Protein AF-V4XNS8-F1 (afdb_monomer_lite)

pLDDT: mean 79.86, std 19.95, range [27.19, 98.69]

Foldseek 3Di:
DDDDDDDDDDDDDDDACVNVVVVVLDPDDDDDDDDDDPPPPDDFDKDFDDPVVLVVLCQQQVAKEWEWAQALWFFADQQVLWDQDPNDTDNDLLSLLQVQLVVQVVQPDDVVDRRDGYAFEWEWTKMDGPSFLKIKIKIKTKTQWQQAQVDTDGMDIKIWIFIARNVVRFTAKIATAFPDPPQQAAMDGRADRNFHWYWYQFHSHGRIHTDRKPDRNAAACEDPPNIDHRGDSDPCVDPVVVVVRPQGPGNGLHNPDQAAGEQDDDPRHRPQVDPSNPSDDPSSGRDPLRYDHDPVCSVPDDPPRDRTDTAAMEDAPVCVVVVVDDDDPRYDHHYYHD

Radius of gyration: 23.06 Å; chains: 1; bounding box: 83×43×56 Å

Sequence (338 aa):
MTEESATEPEKSPAVGRRTLLGAVAGVGAASLAGCSAVEREADGGTTEMDDERVRELAVRFAPALYFDVHEPWFPTDPRPYATDRDGETVVDGFDAMNGYHERIEGTAGDPDQPPAPPNPTVFYHGVTYEESSLGVVQFWMYSAFDQFTANFHWHDWEVLHAFVDLETDEPQLYVASSHSRRVPNNEFLDPEPDIVPRVLPELGSHSSTLSVNDVADHFQRVSTDGLLADITNTAIEGIEDLTDVPLAYGLPRDEGARLPFVVPEFEGEPIYDHDRLPAVDQASLVDDALTIRSFAEVRSPPTDLPLRETGITFEHVDRVENGDGAAGDDTVAYDLVD

Structure (mmCIF, N/CA/C/O backbone):
data_AF-V4XNS8-F1
#
_entry.id   AF-V4XNS8-F1
#
loop_
_atom_site.group_PDB
_atom_site.id
_atom_site.type_symbol
_atom_site.label_atom_id
_atom_site.label_alt_id
_atom_site.label_comp_id
_atom_site.label_asym_id
_atom_site.label_entity_id
_atom_site.label_seq_id
_atom_site.pdbx_PDB_ins_code
_atom_site.Cartn_x
_atom_site.Cartn_y
_atom_site.Cartn_z
_atom_site.occupancy
_atom_site.B_iso_or_equiv
_atom_site.auth_seq_id
_atom_site.auth_comp_id
_atom_site.auth_asym_id
_atom_site.auth_atom_id
_atom_site.pdbx_PDB_model_num
ATOM 1 N N . MET A 1 1 ? -61.365 6.720 -27.549 1.00 40.38 1 MET A N 1
ATOM 2 C CA . MET A 1 1 ? -59.949 7.131 -27.586 1.00 40.38 1 MET A CA 1
ATOM 3 C C . MET A 1 1 ? -59.824 8.339 -26.686 1.00 40.38 1 MET A C 1
ATOM 5 O O . MET A 1 1 ? -60.179 9.429 -27.106 1.00 40.38 1 MET A O 1
ATOM 9 N N . THR A 1 2 ? -59.440 8.094 -25.441 1.00 31.98 2 THR A N 1
ATOM 10 C CA . THR A 1 2 ? -59.100 9.089 -24.419 1.00 31.98 2 THR A CA 1
ATOM 11 C C . THR A 1 2 ? -58.122 8.392 -23.482 1.00 31.98 2 THR A C 1
ATOM 13 O O . THR A 1 2 ? -58.383 7.259 -23.080 1.00 31.98 2 THR A O 1
ATOM 16 N N . GLU A 1 3 ? -56.984 9.043 -23.274 1.00 32.97 3 GLU A N 1
ATOM 17 C CA . GLU A 1 3 ? -55.785 8.585 -22.571 1.00 32.97 3 GLU A CA 1
ATOM 18 C C . GLU A 1 3 ? -56.040 8.268 -21.091 1.00 32.97 3 GLU A C 1
ATOM 20 O O . GLU A 1 3 ? -56.744 9.005 -20.401 1.00 32.97 3 GLU A O 1
ATOM 25 N N . GLU A 1 4 ? -55.433 7.182 -20.609 1.00 33.28 4 GLU A N 1
ATOM 26 C CA . GLU A 1 4 ? -55.315 6.849 -19.190 1.00 33.28 4 GLU A CA 1
ATOM 27 C C . GLU A 1 4 ? -53.869 7.143 -18.766 1.00 33.28 4 GLU A C 1
ATOM 29 O O . GLU A 1 4 ? -52.919 6.577 -19.306 1.00 33.28 4 GLU A O 1
ATOM 34 N N . SER A 1 5 ? -53.719 8.099 -17.851 1.00 32.75 5 SER A N 1
ATOM 35 C CA . SER A 1 5 ? -52.457 8.516 -17.240 1.00 32.75 5 SER A CA 1
ATOM 36 C C . SER A 1 5 ? -52.054 7.499 -16.174 1.00 32.75 5 SER A C 1
ATOM 38 O O . SER A 1 5 ? -52.704 7.425 -15.133 1.00 32.75 5 SER A O 1
ATOM 40 N N . ALA A 1 6 ? -50.976 6.752 -16.402 1.00 32.94 6 ALA A N 1
ATOM 41 C CA . ALA A 1 6 ? -50.352 5.925 -15.375 1.00 32.94 6 ALA A CA 1
ATOM 42 C C . ALA A 1 6 ? -49.345 6.766 -14.571 1.00 32.94 6 ALA A C 1
ATOM 44 O O . ALA A 1 6 ? -48.329 7.211 -15.096 1.00 32.94 6 ALA A O 1
ATOM 45 N N . THR A 1 7 ? -49.661 7.009 -13.302 1.00 34.47 7 THR A N 1
ATOM 46 C CA . THR A 1 7 ? -48.754 7.534 -12.270 1.00 34.47 7 THR A CA 1
ATOM 47 C C . THR A 1 7 ? -47.663 6.510 -11.945 1.00 34.47 7 THR A C 1
ATOM 49 O O . THR A 1 7 ? -47.981 5.381 -11.571 1.00 34.47 7 THR A O 1
ATOM 52 N N . GLU A 1 8 ? -46.394 6.906 -12.059 1.00 31.38 8 GLU A N 1
ATOM 53 C CA . GLU A 1 8 ? -45.242 6.161 -11.531 1.00 31.38 8 GLU A CA 1
ATOM 54 C C . GLU A 1 8 ? -45.255 6.149 -9.988 1.00 31.38 8 GLU A C 1
ATOM 56 O O . GLU A 1 8 ? -45.672 7.138 -9.378 1.00 31.38 8 GLU A O 1
ATOM 61 N N . PRO A 1 9 ? -44.806 5.065 -9.328 1.00 32.03 9 PRO A N 1
ATOM 62 C CA . PRO A 1 9 ? -44.658 5.043 -7.878 1.00 32.03 9 PRO A CA 1
ATOM 63 C C . PRO A 1 9 ? -43.406 5.823 -7.443 1.00 32.03 9 PRO A C 1
ATOM 65 O O . PRO A 1 9 ? -42.311 5.608 -7.964 1.00 32.03 9 PRO A O 1
ATOM 68 N N . GLU A 1 10 ? -43.564 6.709 -6.456 1.00 31.72 10 GLU A N 1
ATOM 69 C CA . GLU A 1 10 ? -42.461 7.393 -5.770 1.00 31.72 10 GLU A CA 1
ATOM 70 C C . GLU A 1 10 ? -41.489 6.370 -5.157 1.00 31.72 10 GLU A C 1
ATOM 72 O O . GLU A 1 10 ? -41.859 5.576 -4.287 1.00 31.72 10 GLU A O 1
ATOM 77 N N . LYS A 1 11 ? -40.219 6.409 -5.583 1.00 32.12 11 LYS A N 1
ATOM 78 C CA . LYS A 1 11 ? -39.121 5.731 -4.883 1.00 32.12 11 LYS A CA 1
ATOM 79 C C . LYS A 1 11 ? -38.940 6.392 -3.515 1.00 32.12 11 LYS A C 1
ATOM 81 O O . LYS A 1 11 ? -38.638 7.581 -3.432 1.00 32.12 11 LYS A O 1
ATOM 86 N N . SER A 1 12 ? -39.118 5.619 -2.446 1.00 35.16 12 SER A N 1
ATOM 87 C CA . SER A 1 12 ? -38.770 6.057 -1.091 1.00 35.16 12 SER A CA 1
ATOM 88 C C . SER A 1 12 ? -37.261 6.327 -1.009 1.00 35.16 12 SER A C 1
ATOM 90 O O . SER A 1 12 ? -36.488 5.509 -1.511 1.00 35.16 12 SER A O 1
ATOM 92 N N . PRO A 1 13 ? -36.809 7.442 -0.409 1.00 36.41 13 PRO A N 1
ATOM 93 C CA . PRO A 1 13 ? -35.386 7.708 -0.270 1.00 36.41 13 PRO A CA 1
ATOM 94 C C . PRO A 1 13 ? -34.784 6.737 0.752 1.00 36.41 13 PRO A C 1
ATOM 96 O O . PRO A 1 13 ? -35.231 6.671 1.898 1.00 36.41 13 PRO A O 1
ATOM 99 N N . ALA A 1 14 ? -33.777 5.976 0.327 1.00 39.94 14 ALA A N 1
ATOM 100 C CA . ALA A 1 14 ? -32.979 5.142 1.212 1.00 39.94 14 ALA A CA 1
ATOM 101 C C . ALA A 1 14 ? -32.197 6.039 2.184 1.00 39.94 14 ALA A C 1
ATOM 103 O O . ALA A 1 14 ? -31.486 6.959 1.774 1.00 39.94 14 ALA A O 1
ATOM 104 N N . VAL A 1 15 ? -32.352 5.786 3.481 1.00 41.09 15 VAL A N 1
ATOM 105 C CA . VAL A 1 15 ? -31.570 6.442 4.533 1.00 41.09 15 VAL A CA 1
ATOM 106 C C . VAL A 1 15 ? -30.149 5.884 4.466 1.00 41.09 15 VAL A C 1
ATOM 108 O O . VAL A 1 15 ? -29.939 4.693 4.680 1.00 41.09 15 VAL A O 1
ATOM 111 N N . GLY A 1 16 ? -29.170 6.724 4.131 1.00 43.69 16 GLY A N 1
ATOM 112 C CA . GLY A 1 16 ? -27.770 6.309 4.036 1.00 43.69 16 GLY A CA 1
ATOM 113 C C . GLY A 1 16 ? -27.155 6.026 5.410 1.00 43.69 16 GLY A C 1
ATOM 114 O O . GLY A 1 16 ? -27.398 6.761 6.364 1.00 43.69 16 GLY A O 1
ATOM 115 N N . ARG A 1 17 ? -26.303 4.997 5.507 1.00 46.03 17 ARG A N 1
ATOM 116 C CA . ARG A 1 17 ? -25.624 4.549 6.745 1.00 46.03 17 ARG A CA 1
ATOM 117 C C . ARG A 1 17 ? -24.828 5.650 7.468 1.00 46.03 17 ARG A C 1
ATOM 119 O O . ARG A 1 17 ? -24.752 5.639 8.690 1.00 46.03 17 ARG A O 1
ATOM 126 N N . ARG A 1 18 ? -24.348 6.676 6.753 1.00 45.84 18 ARG A N 1
ATOM 127 C CA . ARG A 1 18 ? -23.725 7.875 7.357 1.00 45.84 18 ARG A CA 1
ATOM 128 C C . ARG A 1 18 ? -24.688 8.692 8.235 1.00 45.84 18 ARG A C 1
ATOM 130 O O . ARG A 1 18 ? -24.255 9.298 9.205 1.00 45.84 18 ARG A O 1
ATOM 137 N N . THR A 1 19 ? -25.991 8.666 7.950 1.00 45.53 19 THR A N 1
ATOM 138 C CA . THR A 1 19 ? -27.037 9.249 8.812 1.00 45.53 19 THR A CA 1
ATOM 139 C C . THR A 1 19 ? -27.264 8.413 10.075 1.00 45.53 19 THR A C 1
ATOM 141 O O . THR A 1 19 ? -27.663 8.956 11.100 1.00 45.53 19 THR A O 1
ATOM 144 N N . LEU A 1 20 ? -26.986 7.106 10.018 1.00 45.44 20 LEU A N 1
ATOM 145 C CA . LEU A 1 20 ? -27.083 6.210 11.170 1.00 45.44 20 LEU A CA 1
ATOM 146 C C . LEU A 1 20 ? -25.895 6.399 12.127 1.00 45.44 20 LEU A C 1
ATOM 148 O O . LEU A 1 20 ? -26.102 6.474 13.332 1.00 45.44 20 LEU A O 1
ATOM 152 N N . LEU A 1 21 ? -24.678 6.567 11.594 1.00 48.12 21 LEU A N 1
ATOM 153 C CA . LEU A 1 21 ? -23.475 6.839 12.395 1.00 48.12 21 LEU A CA 1
ATOM 154 C C . LEU A 1 21 ? -23.541 8.199 13.113 1.00 48.12 21 LEU A C 1
ATOM 156 O O . LEU A 1 21 ? -23.165 8.291 14.275 1.00 48.12 21 LEU A O 1
ATOM 160 N N . GLY A 1 22 ? -24.131 9.227 12.490 1.00 44.62 22 GLY A N 1
ATOM 161 C CA . GLY A 1 22 ? -24.400 10.503 13.170 1.00 44.62 22 GLY A CA 1
ATOM 162 C C . GLY A 1 22 ? -25.452 10.414 14.288 1.00 44.62 22 GLY A C 1
ATOM 163 O O . GLY A 1 22 ? -25.471 11.247 15.188 1.00 44.62 22 GLY A O 1
ATOM 164 N N . ALA A 1 23 ? -26.323 9.399 14.273 1.00 42.28 23 ALA A N 1
ATOM 165 C CA . ALA A 1 23 ? -27.381 9.246 15.273 1.00 42.28 23 ALA A CA 1
ATOM 166 C C . ALA A 1 23 ? -26.910 8.561 16.570 1.00 42.28 23 ALA A C 1
ATOM 168 O O . ALA A 1 23 ? -27.551 8.731 17.607 1.00 42.28 23 ALA A O 1
ATOM 169 N N . VAL A 1 24 ? -25.798 7.8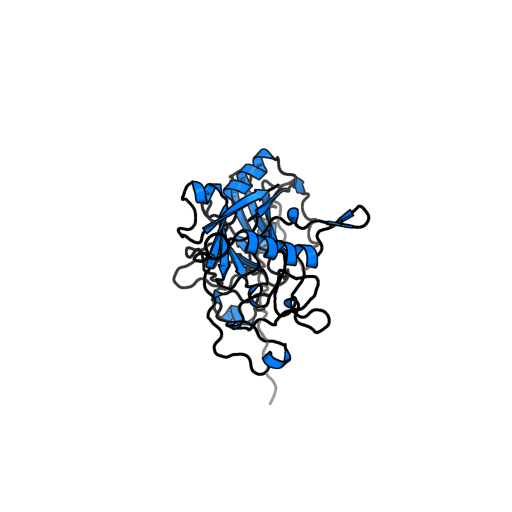16 16.544 1.00 44.06 24 VAL A N 1
ATOM 170 C CA . VAL A 1 24 ? -25.263 7.125 17.734 1.00 44.06 24 VAL A CA 1
ATOM 171 C C . VAL A 1 24 ? -24.564 8.102 18.693 1.00 44.06 24 VAL A C 1
ATOM 173 O O . VAL A 1 24 ? -24.595 7.891 19.902 1.00 44.06 24 VAL A O 1
ATOM 176 N N . ALA A 1 25 ? -24.056 9.234 18.197 1.00 42.69 25 ALA A N 1
ATOM 177 C CA . ALA A 1 25 ? -23.405 10.259 19.020 1.00 42.69 25 ALA A CA 1
ATOM 178 C C . ALA A 1 25 ? -24.376 11.237 19.725 1.00 42.69 25 ALA A C 1
ATOM 180 O O . ALA A 1 25 ? -23.959 12.013 20.581 1.00 42.69 25 ALA A O 1
ATOM 181 N N . GLY A 1 26 ? -25.677 11.219 19.405 1.00 40.25 26 GLY A N 1
ATOM 182 C CA . GLY A 1 26 ? -26.613 12.273 19.813 1.00 40.25 26 GLY A CA 1
ATOM 183 C C . GLY A 1 26 ? -27.931 11.763 20.389 1.00 40.25 26 GLY A C 1
ATOM 184 O O . GLY A 1 26 ? -28.979 11.868 19.752 1.00 40.25 26 GLY A O 1
ATOM 185 N N . VAL A 1 27 ? -27.937 11.271 21.630 1.00 37.94 27 VAL A N 1
ATOM 186 C CA . VAL A 1 27 ? -29.201 11.036 22.352 1.00 37.94 27 VAL A CA 1
ATOM 187 C C . VAL A 1 27 ? -29.742 12.374 22.871 1.00 37.94 27 VAL A C 1
ATOM 189 O O . VAL A 1 27 ? -29.448 12.788 23.991 1.00 37.94 27 VAL A O 1
ATOM 192 N N . GLY A 1 28 ? -30.570 13.057 22.068 1.00 32.91 28 GLY A N 1
ATOM 193 C CA . GLY A 1 28 ? -31.243 14.281 22.515 1.00 32.91 28 GLY A CA 1
ATOM 194 C C . GLY A 1 28 ? -32.204 14.960 21.529 1.00 32.91 28 GLY A C 1
ATOM 195 O O . GLY A 1 28 ? -31.844 15.942 20.902 1.00 32.91 28 GLY A O 1
ATOM 196 N N . ALA A 1 29 ? -33.472 14.529 21.559 1.00 32.25 29 ALA A N 1
ATOM 197 C CA . ALA A 1 29 ? -34.698 15.231 21.131 1.00 32.25 29 ALA A CA 1
ATOM 198 C C . ALA A 1 29 ? -35.154 15.163 19.652 1.00 32.25 29 ALA A C 1
ATOM 200 O O . ALA A 1 29 ? -34.499 15.570 18.703 1.00 32.25 29 ALA A O 1
ATOM 201 N N . ALA A 1 30 ? -36.394 14.688 19.506 1.00 37.62 30 ALA A N 1
ATOM 202 C CA . ALA A 1 30 ? -37.136 14.487 18.272 1.00 37.62 30 ALA A CA 1
ATOM 203 C C . ALA A 1 30 ? -37.673 15.784 17.638 1.00 37.62 30 ALA A C 1
ATOM 205 O O . ALA A 1 30 ? -38.233 16.629 18.333 1.00 37.62 30 ALA A O 1
ATOM 206 N N . SER A 1 31 ? -37.674 15.855 16.303 1.00 31.55 31 SER A N 1
ATOM 207 C CA . SER A 1 31 ? -38.857 16.248 15.514 1.00 31.55 31 SER A CA 1
ATOM 208 C C . SER A 1 31 ? -38.655 15.965 14.018 1.00 31.55 31 SER A C 1
ATOM 210 O O . SER A 1 31 ? -37.696 16.406 13.399 1.00 31.55 31 SER A O 1
ATOM 212 N N . LEU A 1 32 ? -39.587 15.203 13.439 1.00 47.12 32 LEU A N 1
ATOM 213 C CA . LEU A 1 32 ? -39.700 14.969 12.001 1.00 47.12 32 LEU A CA 1
ATOM 214 C C . LEU A 1 32 ? -40.378 16.179 11.349 1.00 47.12 32 LEU A C 1
ATOM 216 O O . LEU A 1 32 ? -41.576 16.370 11.555 1.00 47.12 32 LEU A O 1
ATOM 220 N N . ALA A 1 33 ? -39.643 16.955 10.550 1.00 38.03 33 ALA A N 1
ATOM 221 C CA . ALA A 1 33 ? -40.196 17.753 9.453 1.00 38.03 33 ALA A CA 1
ATOM 222 C C . ALA A 1 33 ? -39.088 18.364 8.580 1.00 38.03 33 ALA A C 1
ATOM 224 O O . ALA A 1 33 ? -38.263 19.122 9.071 1.00 38.03 33 ALA A O 1
ATOM 225 N N . GLY A 1 34 ? -39.192 18.144 7.267 1.00 27.19 34 GLY A N 1
ATOM 226 C CA . GLY A 1 34 ? -38.798 19.131 6.261 1.00 27.19 34 GLY A CA 1
ATOM 227 C C . GLY A 1 34 ? -37.352 19.072 5.779 1.00 27.19 34 GLY A C 1
ATOM 228 O O . GLY A 1 34 ? -36.419 19.389 6.502 1.00 27.19 34 GLY A O 1
ATOM 229 N N . CYS A 1 35 ? -37.196 18.740 4.499 1.00 40.81 35 CYS A N 1
ATOM 230 C CA . CYS A 1 35 ? -35.970 18.881 3.728 1.00 40.81 35 CYS A CA 1
ATOM 231 C C . CYS A 1 35 ? -35.361 20.285 3.891 1.00 40.81 35 CYS A C 1
ATOM 233 O O . CYS A 1 35 ? -35.845 21.253 3.304 1.00 40.81 35 CYS A O 1
ATOM 235 N N . SER A 1 36 ? -34.263 20.381 4.627 1.00 31.50 36 SER A N 1
ATOM 236 C CA . SER A 1 36 ? -33.339 21.507 4.564 1.00 31.50 36 SER A CA 1
ATOM 237 C C . SER A 1 36 ? -31.948 20.990 4.882 1.00 31.50 36 SER A C 1
ATOM 239 O O . SER A 1 36 ? -31.762 20.367 5.920 1.00 31.50 36 SER A O 1
ATOM 241 N N . ALA A 1 37 ? -31.037 21.208 3.931 1.00 40.03 37 ALA A N 1
ATOM 242 C CA . ALA A 1 37 ? -29.584 21.175 4.051 1.00 40.03 37 ALA A CA 1
ATOM 243 C C . ALA A 1 37 ? -29.060 20.712 5.418 1.00 40.03 37 ALA A C 1
ATOM 245 O O . ALA A 1 37 ? -29.042 21.484 6.373 1.00 40.03 37 ALA A O 1
ATOM 246 N N . VAL A 1 38 ? -28.594 19.465 5.482 1.00 42.25 38 VAL A N 1
ATOM 247 C CA . VAL A 1 38 ? -27.650 19.070 6.524 1.00 42.25 38 VAL A CA 1
ATOM 248 C C . VAL A 1 38 ? -26.374 19.847 6.212 1.00 42.25 38 VAL A C 1
ATOM 250 O O . VAL A 1 38 ? -25.590 19.448 5.350 1.00 42.25 38 VAL A O 1
ATOM 253 N N . GLU A 1 39 ? -26.216 21.023 6.820 1.00 37.84 39 GLU A N 1
ATOM 254 C CA . GLU A 1 39 ? -24.879 21.557 7.043 1.00 37.84 39 GLU A CA 1
ATOM 255 C C . GLU A 1 39 ? -24.136 20.442 7.773 1.00 37.84 39 GLU A C 1
ATOM 257 O O . GLU A 1 39 ? -24.559 20.005 8.843 1.00 37.84 39 GLU A O 1
ATOM 262 N N . ARG A 1 40 ? -23.115 19.883 7.115 1.00 43.19 40 ARG A N 1
ATOM 263 C CA . ARG A 1 40 ? -22.224 18.915 7.747 1.00 43.19 40 ARG A CA 1
ATOM 264 C C . ARG A 1 40 ? -21.728 19.596 9.023 1.00 43.19 40 ARG A C 1
ATOM 266 O O . ARG A 1 40 ? -21.213 20.713 8.929 1.00 43.19 40 ARG A O 1
ATOM 273 N N . GLU A 1 41 ? -21.950 18.976 10.180 1.00 57.03 41 GLU A N 1
ATOM 274 C CA . GLU A 1 41 ? -21.328 19.449 11.416 1.00 57.03 41 GLU A CA 1
ATOM 275 C C . GLU A 1 41 ? -19.820 19.562 11.181 1.00 57.03 41 GLU A C 1
ATOM 277 O O . GLU A 1 41 ? -19.257 18.835 10.356 1.00 57.03 41 GLU A O 1
ATOM 282 N N . ALA A 1 42 ? -19.187 20.541 11.825 1.00 61.38 42 ALA A N 1
ATOM 283 C CA . ALA A 1 42 ? -17.742 20.665 11.736 1.00 61.38 42 ALA A CA 1
ATOM 284 C C . ALA A 1 42 ? -17.116 19.339 12.186 1.00 61.38 42 ALA A C 1
ATOM 286 O O . ALA A 1 42 ? -17.546 18.780 13.195 1.00 61.38 42 ALA A O 1
ATOM 287 N N . ASP A 1 43 ? -16.143 18.837 11.423 1.00 72.06 43 ASP A N 1
ATOM 288 C CA . ASP A 1 43 ? -15.413 17.632 11.808 1.00 72.06 43 ASP A CA 1
ATOM 289 C C . ASP A 1 43 ? -14.846 17.835 13.226 1.00 72.06 43 ASP A C 1
ATOM 291 O O . ASP A 1 43 ? -14.348 18.920 13.551 1.00 72.06 43 ASP A O 1
ATOM 295 N N . GLY A 1 44 ? -14.975 16.817 14.080 1.00 73.62 44 GLY A N 1
ATOM 296 C CA . GLY A 1 44 ? -14.501 16.883 15.461 1.00 73.62 44 GLY A CA 1
ATOM 297 C C . GLY A 1 44 ? -12.998 17.156 15.523 1.00 73.62 44 GLY A C 1
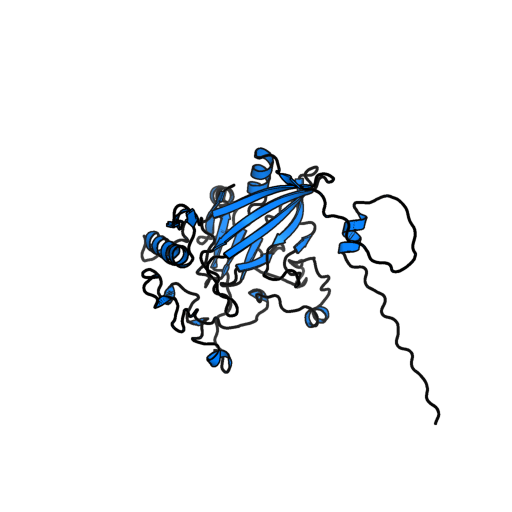ATOM 298 O O . GLY A 1 44 ? -12.240 16.670 14.682 1.00 73.62 44 GLY A O 1
ATOM 299 N N . GLY A 1 45 ? -12.571 17.936 16.517 1.00 87.56 45 GLY A N 1
ATOM 300 C CA . GLY A 1 45 ? -11.153 18.184 16.765 1.00 87.56 45 GLY A CA 1
ATOM 301 C C . GLY A 1 45 ? -10.405 16.879 17.039 1.00 87.56 45 GLY A C 1
ATOM 302 O O . GLY A 1 45 ? -10.929 15.982 17.705 1.00 87.56 45 GLY A O 1
ATOM 303 N N . THR A 1 46 ? -9.184 16.778 16.515 1.00 93.38 46 THR A N 1
ATOM 304 C CA . THR A 1 46 ? -8.279 15.657 16.778 1.00 93.38 46 THR A CA 1
ATOM 305 C C . THR A 1 46 ? -7.035 16.143 17.499 1.00 93.38 46 THR A C 1
ATOM 307 O O . THR A 1 46 ? -6.441 17.149 17.102 1.00 93.38 46 THR A O 1
ATOM 310 N N . THR A 1 47 ? -6.597 15.386 18.495 1.00 94.94 47 THR A N 1
ATOM 311 C CA . THR A 1 47 ? -5.308 15.569 19.167 1.00 94.94 47 THR A CA 1
ATOM 312 C C . THR A 1 47 ? -4.414 14.367 18.921 1.00 94.94 47 THR A C 1
ATOM 314 O O . THR A 1 47 ? -4.900 13.270 18.659 1.00 94.94 47 THR A O 1
ATOM 317 N N . GLU A 1 48 ? -3.107 14.574 19.011 1.00 96.31 48 GLU A N 1
ATOM 318 C CA . GLU A 1 48 ? -2.131 13.488 18.980 1.00 96.31 48 GLU A CA 1
ATOM 319 C C . GLU A 1 48 ? -2.368 12.519 20.147 1.00 96.31 48 GLU A C 1
ATOM 321 O O . GLU A 1 48 ? -2.686 12.936 21.267 1.00 96.31 48 GLU A O 1
ATOM 326 N N . MET A 1 49 ? -2.275 11.223 19.858 1.00 96.56 49 MET A N 1
ATOM 327 C CA . MET A 1 49 ? -2.384 10.162 20.853 1.00 96.56 49 MET A CA 1
ATOM 328 C C . MET A 1 49 ? -1.081 10.050 21.653 1.00 96.56 49 MET A C 1
ATOM 330 O O . MET A 1 49 ? -0.007 10.311 21.129 1.00 96.56 49 MET A O 1
ATOM 334 N N . ASP A 1 50 ? -1.168 9.632 22.917 1.00 95.81 50 ASP A N 1
ATOM 335 C CA . ASP A 1 50 ? 0.015 9.353 23.739 1.00 95.81 50 ASP A CA 1
ATOM 336 C C . ASP A 1 50 ? 0.940 8.302 23.089 1.00 95.81 50 ASP A C 1
ATOM 338 O O . ASP A 1 50 ? 0.467 7.245 22.664 1.00 95.81 50 ASP A O 1
ATOM 342 N N . ASP A 1 51 ? 2.251 8.577 23.060 1.00 97.12 51 ASP A N 1
ATOM 343 C CA . ASP A 1 51 ? 3.280 7.757 22.406 1.00 97.12 51 ASP A CA 1
ATOM 344 C C . ASP A 1 51 ? 3.274 6.284 22.852 1.00 97.12 51 ASP A C 1
ATOM 346 O O . ASP A 1 51 ? 3.567 5.384 22.062 1.00 97.12 51 ASP A O 1
ATOM 350 N N . GLU A 1 52 ? 3.030 6.004 24.138 1.00 97.25 52 GLU A N 1
ATOM 351 C CA . GLU A 1 52 ? 2.970 4.628 24.643 1.00 97.25 52 GLU A CA 1
ATOM 352 C C . GLU A 1 52 ? 1.739 3.914 24.110 1.00 97.25 52 GLU A C 1
ATOM 354 O O . GLU A 1 52 ? 1.836 2.786 23.615 1.00 97.25 52 GLU A O 1
ATOM 359 N N . ARG A 1 53 ? 0.611 4.621 24.125 1.00 96.88 53 ARG A N 1
ATOM 360 C CA . ARG A 1 53 ? -0.662 4.090 23.670 1.00 96.88 53 ARG A CA 1
ATOM 361 C C . ARG A 1 53 ? -0.711 3.854 22.162 1.00 96.88 53 ARG A C 1
ATOM 363 O O . ARG A 1 53 ? -1.166 2.793 21.737 1.00 96.88 53 ARG A O 1
ATOM 370 N N . VAL A 1 54 ? -0.235 4.799 21.349 1.00 97.88 54 VAL A N 1
ATOM 371 C CA . VAL A 1 54 ? -0.215 4.620 19.889 1.00 97.88 54 VAL A CA 1
ATOM 372 C C . VAL A 1 54 ? 0.670 3.445 19.499 1.00 97.88 54 VAL A C 1
ATOM 374 O O . VAL A 1 54 ? 0.274 2.660 18.649 1.00 97.88 54 VAL A O 1
ATOM 377 N N . ARG A 1 55 ? 1.818 3.255 20.159 1.00 98.00 55 ARG A N 1
ATOM 378 C CA . ARG A 1 55 ? 2.720 2.135 19.868 1.00 98.00 55 ARG A CA 1
ATOM 379 C C . ARG A 1 55 ? 2.102 0.786 20.217 1.00 98.00 55 ARG A C 1
ATOM 381 O O . ARG A 1 55 ? 2.225 -0.149 19.434 1.00 98.00 55 ARG A O 1
ATOM 388 N N . GLU A 1 56 ? 1.432 0.684 21.365 1.00 97.25 56 GLU A N 1
ATOM 389 C CA . GLU A 1 56 ? 0.700 -0.528 21.756 1.00 97.25 56 GLU A CA 1
ATOM 390 C C . GLU A 1 56 ? -0.346 -0.902 20.695 1.00 97.25 56 GLU A C 1
ATOM 392 O O . GLU A 1 56 ? -0.382 -2.038 20.215 1.00 97.25 56 GLU A O 1
ATOM 397 N N . LEU A 1 57 ? -1.163 0.072 20.285 1.00 97.25 57 LEU A N 1
ATOM 398 C CA . LEU A 1 57 ? -2.185 -0.138 19.265 1.00 97.25 57 LEU A CA 1
ATOM 399 C C . LEU A 1 57 ? -1.576 -0.397 17.880 1.00 97.25 57 LEU A C 1
ATOM 401 O O . LEU A 1 57 ? -2.100 -1.229 17.143 1.00 97.25 57 LEU A O 1
ATOM 405 N N . ALA A 1 58 ? -0.464 0.254 17.535 1.00 97.88 58 ALA A N 1
ATOM 406 C CA . ALA A 1 58 ? 0.237 0.052 16.273 1.00 97.88 58 ALA A CA 1
ATOM 407 C C . ALA A 1 58 ? 0.759 -1.379 16.149 1.00 97.88 58 ALA A C 1
ATOM 409 O O . ALA A 1 58 ? 0.497 -2.022 15.141 1.00 97.88 58 ALA A O 1
ATOM 410 N N . VAL A 1 59 ? 1.405 -1.920 17.186 1.00 97.06 59 VAL A N 1
ATOM 411 C CA . VAL A 1 59 ? 1.858 -3.322 17.190 1.00 97.06 59 VAL A CA 1
ATOM 412 C C . VAL A 1 59 ? 0.669 -4.278 17.090 1.00 97.06 59 VAL A C 1
ATOM 414 O O . VAL A 1 59 ? 0.701 -5.226 16.303 1.00 97.06 59 VAL A O 1
ATOM 417 N N . ARG A 1 60 ? -0.411 -4.019 17.839 1.00 95.62 60 ARG A N 1
ATOM 418 C CA . ARG A 1 60 ? -1.613 -4.864 17.808 1.00 95.62 60 ARG A CA 1
ATOM 419 C C . ARG A 1 60 ? -2.253 -4.902 16.420 1.00 95.62 60 ARG A C 1
ATOM 421 O O . ARG A 1 60 ? -2.547 -5.985 15.916 1.00 95.62 60 ARG A O 1
ATOM 428 N N . PHE A 1 61 ? -2.450 -3.738 15.806 1.00 96.56 61 PHE A N 1
ATOM 429 C CA . PHE A 1 61 ? -3.184 -3.580 14.549 1.00 96.56 61 PHE A CA 1
ATOM 430 C C . PHE A 1 61 ? -2.294 -3.490 13.306 1.00 96.56 61 PHE A C 1
ATOM 432 O O . PHE A 1 61 ? -2.813 -3.226 12.225 1.00 96.56 61 PHE A O 1
ATOM 439 N N . ALA A 1 62 ? -0.985 -3.736 13.430 1.00 97.31 62 ALA A N 1
ATOM 440 C CA . ALA A 1 62 ? -0.050 -3.710 12.307 1.00 97.31 62 ALA A CA 1
ATOM 441 C C . ALA A 1 62 ? -0.594 -4.574 11.153 1.00 97.31 62 ALA A C 1
ATOM 443 O O . ALA A 1 62 ? -0.936 -5.730 11.405 1.00 97.31 62 ALA A O 1
ATOM 444 N N . PRO A 1 63 ? -0.746 -4.077 9.920 1.00 96.19 63 PRO A N 1
ATOM 445 C CA . PRO A 1 63 ? -1.417 -4.846 8.877 1.00 96.19 63 PRO A CA 1
ATOM 446 C C . PRO A 1 63 ? -0.578 -6.018 8.360 1.00 96.19 63 PRO A C 1
ATOM 448 O O . PRO A 1 63 ? 0.649 -5.940 8.335 1.00 96.19 63 PRO A O 1
ATOM 451 N N . ALA A 1 64 ? -1.221 -7.084 7.891 1.00 95.38 64 ALA A N 1
ATOM 452 C CA . ALA A 1 64 ? -0.576 -8.002 6.948 1.00 95.38 64 ALA A CA 1
ATOM 453 C C . ALA A 1 64 ? -0.869 -7.534 5.515 1.00 95.38 64 ALA A C 1
ATOM 455 O O . ALA A 1 64 ? -2.008 -7.169 5.216 1.00 95.38 64 ALA A O 1
ATOM 456 N N . LEU A 1 65 ? 0.138 -7.521 4.642 1.00 95.06 65 LEU A N 1
ATOM 457 C CA . LEU A 1 65 ? -0.005 -7.081 3.250 1.00 95.06 65 LEU A CA 1
ATOM 458 C C . LEU A 1 65 ? 0.243 -8.264 2.313 1.00 95.06 65 LEU A C 1
ATOM 460 O O . LEU A 1 65 ? 1.314 -8.865 2.361 1.00 95.06 65 LEU A O 1
ATOM 464 N N . TYR A 1 66 ? -0.725 -8.581 1.461 1.00 93.25 66 TYR A N 1
ATOM 465 C CA . TYR A 1 66 ? -0.663 -9.696 0.519 1.00 93.25 66 TYR A CA 1
ATOM 466 C C . TYR A 1 66 ? -0.481 -9.152 -0.889 1.00 93.25 66 TYR A C 1
ATOM 468 O O . TYR A 1 66 ? -1.423 -8.632 -1.487 1.00 93.25 66 TYR A O 1
ATOM 476 N N . PHE A 1 67 ? 0.735 -9.265 -1.414 1.00 93.12 67 PHE A N 1
ATOM 477 C CA . PHE A 1 67 ? 1.044 -8.786 -2.751 1.00 93.12 67 PHE A CA 1
ATOM 478 C C . PHE A 1 67 ? 0.754 -9.852 -3.795 1.00 93.12 67 PHE A C 1
ATOM 480 O O . PHE A 1 67 ? 0.650 -11.051 -3.519 1.00 93.12 67 PHE A O 1
ATOM 487 N N . ASP A 1 68 ? 0.624 -9.403 -5.031 1.00 91.75 68 ASP A N 1
ATOM 488 C CA . ASP A 1 68 ? 0.587 -10.314 -6.155 1.00 91.75 68 ASP A CA 1
ATOM 489 C C . ASP A 1 68 ? 1.988 -10.795 -6.532 1.00 91.75 68 ASP A C 1
ATOM 491 O O . ASP A 1 68 ? 2.971 -10.078 -6.361 1.00 91.75 68 ASP A O 1
ATOM 495 N N . VAL A 1 69 ? 2.071 -12.007 -7.076 1.00 90.88 69 VAL A N 1
ATOM 496 C CA . VAL A 1 69 ? 3.329 -12.633 -7.511 1.00 90.88 69 VAL A CA 1
ATOM 497 C C . VAL A 1 69 ? 4.115 -11.805 -8.535 1.00 90.88 69 VAL A C 1
ATOM 499 O O . VAL A 1 69 ? 5.328 -11.962 -8.643 1.00 90.88 69 VAL A O 1
ATOM 502 N N . HIS A 1 70 ? 3.449 -10.909 -9.264 1.00 91.50 70 HIS A N 1
ATOM 503 C CA . HIS A 1 70 ? 4.073 -10.031 -10.250 1.00 91.50 70 HIS A CA 1
ATOM 504 C C . HIS A 1 70 ? 4.367 -8.614 -9.738 1.00 91.50 70 HIS A C 1
ATOM 506 O O . HIS A 1 70 ? 4.738 -7.775 -10.555 1.00 91.50 70 HIS A O 1
ATOM 512 N N . GLU A 1 71 ? 4.161 -8.316 -8.451 1.00 93.69 71 GLU A N 1
ATOM 513 C CA . GLU A 1 71 ? 4.416 -6.989 -7.874 1.00 93.69 71 GLU A CA 1
ATOM 514 C C . GLU A 1 71 ? 5.922 -6.718 -7.730 1.00 93.69 71 GLU A C 1
ATOM 516 O O . GLU A 1 71 ? 6.599 -7.469 -7.026 1.00 93.69 71 GLU A O 1
ATOM 521 N N . PRO A 1 72 ? 6.466 -5.651 -8.347 1.00 93.81 72 PRO A N 1
ATOM 522 C CA . PRO A 1 72 ? 7.842 -5.234 -8.094 1.00 93.81 72 PRO A CA 1
ATOM 523 C C . PRO A 1 72 ? 7.964 -4.119 -7.040 1.00 93.81 72 PRO A C 1
ATOM 525 O O . PRO A 1 72 ? 9.072 -3.876 -6.565 1.00 93.81 72 PRO A O 1
ATOM 528 N N . TRP A 1 73 ? 6.880 -3.419 -6.679 1.00 95.50 73 TRP A N 1
ATOM 529 C CA . TRP A 1 73 ? 6.925 -2.178 -5.897 1.00 95.50 73 TRP A CA 1
ATOM 530 C C . TRP A 1 73 ? 6.428 -2.368 -4.461 1.00 95.50 73 TRP A C 1
ATOM 532 O O . TRP A 1 73 ? 5.319 -2.002 -4.080 1.00 95.50 73 TRP A O 1
ATOM 542 N N . PHE A 1 74 ? 7.295 -2.918 -3.617 1.00 96.31 74 PHE A N 1
ATOM 543 C CA . PHE A 1 74 ? 6.968 -3.159 -2.210 1.00 96.31 74 PHE A CA 1
ATOM 544 C C . PHE A 1 74 ? 7.213 -1.941 -1.298 1.00 96.31 74 PHE A C 1
ATOM 546 O O . PHE A 1 74 ? 8.151 -1.173 -1.554 1.00 96.31 74 PHE A O 1
ATOM 553 N N . PRO A 1 75 ? 6.470 -1.820 -0.174 1.00 97.00 75 PRO A N 1
ATOM 554 C CA . PRO A 1 75 ? 6.707 -0.802 0.840 1.00 97.00 75 PRO A CA 1
ATOM 555 C C . PRO A 1 75 ? 8.145 -0.805 1.365 1.00 97.00 75 PRO A C 1
ATOM 557 O O . PRO A 1 75 ? 8.673 -1.840 1.776 1.00 97.00 75 PRO A O 1
ATOM 560 N N . THR A 1 76 ? 8.770 0.369 1.383 1.00 97.38 76 THR A N 1
ATOM 561 C CA . THR A 1 76 ? 10.173 0.577 1.763 1.00 97.38 76 THR A CA 1
ATOM 562 C C . THR A 1 76 ? 10.330 1.862 2.572 1.00 97.38 76 THR A C 1
ATOM 564 O O . THR A 1 76 ? 9.591 2.826 2.395 1.00 97.38 76 THR A O 1
ATOM 567 N N . ASP A 1 77 ? 11.370 1.944 3.399 1.00 97.38 77 ASP A N 1
ATOM 568 C CA . ASP A 1 77 ? 11.804 3.223 3.972 1.00 97.38 77 ASP A CA 1
ATOM 569 C C . ASP A 1 77 ? 12.314 4.178 2.863 1.00 97.38 77 ASP A C 1
ATOM 571 O O . ASP A 1 77 ? 13.262 3.812 2.160 1.00 97.38 77 ASP A O 1
ATOM 575 N N . PRO A 1 78 ? 11.745 5.392 2.687 1.00 97.00 78 PRO A N 1
ATOM 576 C CA . PRO A 1 78 ? 12.207 6.361 1.695 1.00 97.00 78 PRO A CA 1
ATOM 577 C C . PRO A 1 78 ? 13.491 7.108 2.085 1.00 97.00 78 PRO A C 1
ATOM 579 O O . PRO A 1 78 ? 14.162 7.677 1.220 1.00 97.00 78 PRO A O 1
ATOM 582 N N . ARG A 1 79 ? 13.852 7.155 3.375 1.00 96.00 79 ARG A N 1
ATOM 583 C CA . ARG A 1 79 ? 14.973 7.969 3.889 1.00 96.00 79 ARG A CA 1
ATOM 584 C C . ARG A 1 79 ? 16.318 7.658 3.217 1.00 96.00 79 ARG A C 1
ATOM 586 O O . ARG A 1 79 ? 17.056 8.605 2.939 1.00 96.00 79 ARG A O 1
ATOM 593 N N . PRO A 1 80 ? 16.662 6.394 2.898 1.00 95.38 80 PRO A N 1
ATOM 594 C CA . PRO A 1 80 ? 17.900 6.066 2.193 1.00 95.38 80 PRO A CA 1
ATOM 595 C C . PRO A 1 80 ? 17.975 6.585 0.746 1.00 95.38 80 PRO A C 1
ATOM 597 O O . PRO A 1 80 ? 19.058 6.532 0.157 1.00 95.38 80 PRO A O 1
ATOM 600 N N . TYR A 1 81 ? 16.862 7.049 0.172 1.00 95.56 81 TYR A N 1
ATOM 601 C CA . TYR A 1 81 ? 16.787 7.612 -1.181 1.00 95.56 81 TYR A CA 1
ATOM 602 C C . TYR A 1 81 ? 16.863 9.142 -1.204 1.00 95.56 81 TYR A C 1
ATOM 604 O O . TYR A 1 81 ? 16.893 9.746 -2.275 1.00 95.56 81 TYR A O 1
ATOM 612 N N . ALA A 1 82 ? 16.869 9.783 -0.034 1.00 95.38 82 ALA A N 1
ATOM 613 C CA . ALA A 1 82 ? 16.907 11.230 0.056 1.00 95.38 82 ALA A CA 1
ATOM 614 C C . ALA A 1 82 ? 18.268 11.790 -0.387 1.00 95.38 82 ALA A C 1
ATOM 616 O O . ALA A 1 82 ? 19.330 11.288 -0.007 1.00 95.38 82 ALA A O 1
ATOM 617 N N . THR A 1 83 ? 18.234 12.883 -1.144 1.00 92.94 83 THR A N 1
ATOM 618 C CA . THR A 1 83 ? 19.406 13.661 -1.545 1.00 92.94 83 THR A CA 1
ATOM 619 C C . THR A 1 83 ? 19.264 15.110 -1.083 1.00 92.94 83 THR A C 1
ATOM 621 O O . THR A 1 83 ? 18.161 15.611 -0.873 1.00 92.94 83 THR A O 1
ATOM 624 N N . ASP A 1 84 ? 20.393 15.789 -0.872 1.00 93.06 84 ASP A N 1
ATOM 625 C CA . ASP A 1 84 ? 20.403 17.223 -0.574 1.00 93.06 84 ASP A CA 1
ATOM 626 C C . ASP A 1 84 ? 20.420 18.002 -1.896 1.00 93.06 84 ASP A C 1
ATOM 628 O O . ASP A 1 84 ? 21.328 17.828 -2.720 1.00 93.06 84 ASP A O 1
ATOM 632 N N . ARG A 1 85 ? 19.400 18.831 -2.119 1.00 88.62 85 ARG A N 1
ATOM 633 C CA . ARG A 1 85 ? 19.275 19.705 -3.288 1.00 88.62 85 ARG A CA 1
ATOM 634 C C . ARG A 1 85 ? 19.038 21.127 -2.816 1.00 88.62 85 ARG A C 1
ATOM 636 O O . ARG A 1 85 ? 18.041 21.420 -2.172 1.00 88.62 85 ARG A O 1
ATOM 643 N N . ASP A 1 86 ? 19.984 22.006 -3.130 1.00 89.88 86 ASP A N 1
ATOM 644 C CA . ASP A 1 86 ? 19.955 23.417 -2.734 1.00 89.88 86 ASP A CA 1
ATOM 645 C C . ASP A 1 86 ? 19.769 23.648 -1.214 1.00 89.88 86 ASP A C 1
ATOM 647 O O . ASP A 1 86 ? 19.253 24.684 -0.794 1.00 89.88 86 ASP A O 1
ATOM 651 N N . GLY A 1 87 ? 20.254 22.720 -0.376 1.00 90.88 87 GLY A N 1
ATOM 652 C CA . GLY A 1 87 ? 20.128 22.778 1.083 1.00 90.88 87 GLY A CA 1
ATOM 653 C C . GLY A 1 87 ? 18.809 22.228 1.630 1.00 90.88 87 GLY A C 1
ATOM 654 O O . GLY A 1 87 ? 18.559 22.360 2.830 1.00 90.88 87 GLY A O 1
ATOM 655 N N . GLU A 1 88 ? 17.968 21.638 0.776 1.00 93.31 88 GLU A N 1
ATOM 656 C CA . GLU A 1 88 ? 16.747 20.929 1.154 1.00 93.31 88 GLU A CA 1
ATOM 657 C C . GLU A 1 88 ? 16.928 19.419 0.954 1.00 93.31 88 GLU A C 1
ATOM 659 O O . GLU A 1 88 ? 17.402 18.960 -0.086 1.00 93.31 88 GLU A O 1
ATOM 664 N N . THR A 1 89 ? 16.525 18.631 1.952 1.00 94.38 89 THR A N 1
ATOM 665 C CA . THR A 1 89 ? 16.457 17.172 1.831 1.00 94.38 89 THR A CA 1
ATOM 666 C C . THR A 1 89 ? 15.224 16.797 1.014 1.00 94.38 89 THR A C 1
ATOM 668 O O . THR A 1 89 ? 14.100 17.057 1.443 1.00 94.38 89 THR A O 1
ATOM 671 N N . VAL A 1 90 ? 15.425 16.163 -0.141 1.00 95.12 90 VAL A N 1
ATOM 672 C CA . VAL A 1 90 ? 14.359 15.767 -1.071 1.00 95.12 90 VAL A CA 1
ATOM 673 C C . VAL A 1 90 ? 14.502 14.291 -1.421 1.00 95.12 90 VAL A C 1
ATOM 675 O O . VAL A 1 90 ? 15.604 13.806 -1.656 1.00 95.12 90 VAL A O 1
ATOM 678 N N . VAL A 1 91 ? 13.383 13.577 -1.496 1.00 96.31 91 VAL A N 1
ATOM 679 C CA . VAL A 1 91 ? 13.320 12.249 -2.117 1.00 96.31 91 VAL A CA 1
ATOM 680 C C . VAL A 1 91 ? 12.870 12.464 -3.561 1.00 96.31 91 VAL A C 1
ATOM 682 O O . VAL A 1 91 ? 11.712 12.777 -3.806 1.00 96.31 91 VAL A O 1
ATOM 685 N N . ASP A 1 92 ? 13.807 12.414 -4.508 1.00 96.12 92 ASP A N 1
ATOM 686 C CA . ASP A 1 92 ? 13.520 12.605 -5.936 1.00 96.12 92 ASP A CA 1
ATOM 687 C C . ASP A 1 92 ? 13.102 11.285 -6.588 1.00 96.12 92 ASP A C 1
ATOM 689 O O . ASP A 1 92 ? 13.675 10.244 -6.280 1.00 96.12 92 ASP A O 1
ATOM 693 N N . GLY A 1 93 ? 12.158 11.328 -7.530 1.00 96.00 93 GLY A N 1
ATOM 694 C CA . GLY A 1 93 ? 11.597 10.125 -8.156 1.00 96.00 93 GLY A CA 1
ATOM 695 C C . GLY A 1 93 ? 12.631 9.206 -8.802 1.00 96.00 93 GLY A C 1
ATOM 696 O O . GLY A 1 93 ? 12.622 8.001 -8.566 1.00 96.00 93 GLY A O 1
ATOM 697 N N . PHE A 1 94 ? 13.575 9.776 -9.553 1.00 96.50 94 PHE A N 1
ATOM 698 C CA . PHE A 1 94 ? 14.655 9.000 -10.166 1.00 96.50 94 PHE A CA 1
ATOM 699 C C . PHE A 1 94 ? 15.599 8.405 -9.119 1.00 96.50 94 PHE A C 1
ATOM 701 O O . PHE A 1 94 ? 15.981 7.244 -9.230 1.00 96.50 94 PHE A O 1
ATOM 708 N N . ASP A 1 95 ? 15.965 9.197 -8.108 1.00 96.56 95 ASP A N 1
ATOM 709 C CA . ASP A 1 95 ? 16.888 8.764 -7.057 1.00 96.56 95 ASP A CA 1
ATOM 710 C C . ASP A 1 95 ? 16.244 7.638 -6.214 1.00 96.56 95 ASP A C 1
ATOM 712 O O . ASP A 1 95 ? 16.916 6.670 -5.857 1.00 96.56 95 ASP A O 1
ATOM 716 N N . ALA A 1 96 ? 14.930 7.714 -5.970 1.00 97.38 96 ALA A N 1
ATOM 717 C CA . ALA A 1 96 ? 14.148 6.685 -5.289 1.00 97.38 96 ALA A CA 1
ATOM 718 C C . ALA A 1 96 ? 13.991 5.403 -6.107 1.00 97.38 96 ALA A C 1
ATOM 720 O O . ALA A 1 96 ? 14.308 4.334 -5.595 1.00 97.38 96 ALA A O 1
ATOM 721 N N . MET A 1 97 ? 13.548 5.490 -7.364 1.00 96.75 97 MET A N 1
ATOM 722 C CA . MET A 1 97 ? 13.360 4.308 -8.211 1.00 96.75 97 MET A CA 1
ATOM 723 C C . MET A 1 97 ? 14.687 3.580 -8.457 1.00 96.75 97 MET A C 1
ATOM 725 O O . MET A 1 97 ? 14.773 2.371 -8.260 1.00 96.75 97 MET A O 1
ATOM 729 N N . ASN A 1 98 ? 15.750 4.307 -8.820 1.00 96.88 98 ASN A N 1
ATOM 730 C CA . ASN A 1 98 ? 17.062 3.692 -9.016 1.00 96.88 98 ASN A CA 1
ATOM 731 C C . ASN A 1 98 ? 17.616 3.130 -7.701 1.00 96.88 98 ASN A C 1
ATOM 733 O O . ASN A 1 98 ? 18.072 1.993 -7.654 1.00 96.88 98 ASN A O 1
ATOM 737 N N . GLY A 1 99 ? 17.548 3.909 -6.616 1.00 96.56 99 GLY A N 1
ATOM 738 C CA . GLY A 1 99 ? 18.061 3.494 -5.314 1.00 96.56 99 GLY A CA 1
ATOM 739 C C . GLY A 1 99 ? 17.322 2.295 -4.713 1.00 96.56 99 GLY A C 1
ATOM 740 O O . GLY A 1 99 ? 17.929 1.548 -3.940 1.00 96.56 99 GLY A O 1
ATOM 741 N N . TYR A 1 100 ? 16.043 2.111 -5.048 1.00 97.00 100 TYR A N 1
ATOM 742 C CA . TYR A 1 100 ? 15.252 0.933 -4.697 1.00 97.00 100 TYR A CA 1
ATOM 743 C C . TYR A 1 100 ? 15.825 -0.325 -5.360 1.00 97.00 100 TYR A C 1
ATOM 745 O O . TYR A 1 100 ? 16.194 -1.270 -4.660 1.00 97.00 100 TYR A O 1
ATOM 753 N N . HIS A 1 101 ? 16.016 -0.304 -6.682 1.00 94.88 101 HIS A N 1
ATOM 754 C CA . HIS A 1 101 ? 16.559 -1.456 -7.407 1.00 94.88 101 HIS A CA 1
ATOM 755 C C . HIS A 1 101 ? 18.032 -1.734 -7.099 1.00 94.88 101 HIS A C 1
ATOM 757 O O . HIS A 1 101 ? 18.385 -2.892 -6.911 1.00 94.88 101 HIS A O 1
ATOM 763 N N . GLU A 1 102 ? 18.875 -0.711 -6.902 1.00 94.38 102 GLU A N 1
ATOM 764 C CA . GLU A 1 102 ? 20.257 -0.913 -6.423 1.00 94.38 102 GLU A CA 1
ATOM 765 C C . GLU A 1 102 ? 20.299 -1.707 -5.107 1.00 94.38 102 GLU A C 1
ATOM 767 O O . GLU A 1 102 ? 21.218 -2.492 -4.859 1.00 94.38 102 GLU A O 1
ATOM 772 N N . ARG A 1 103 ? 19.306 -1.500 -4.234 1.00 93.19 103 ARG A N 1
ATOM 773 C CA . ARG A 1 103 ? 19.214 -2.215 -2.959 1.00 93.19 103 ARG A CA 1
ATOM 774 C C . ARG A 1 103 ? 18.641 -3.615 -3.122 1.00 93.19 103 ARG A C 1
ATOM 776 O O . ARG A 1 103 ? 19.159 -4.500 -2.453 1.00 93.19 103 ARG A O 1
ATOM 783 N N . ILE A 1 104 ? 17.662 -3.825 -4.006 1.00 89.94 104 ILE A N 1
ATOM 784 C CA . ILE A 1 104 ? 17.197 -5.171 -4.396 1.00 89.94 104 ILE A CA 1
ATOM 785 C C . ILE A 1 104 ? 18.362 -5.990 -4.953 1.00 89.94 104 ILE A C 1
ATOM 787 O O . ILE A 1 104 ? 18.625 -7.096 -4.496 1.00 89.94 104 ILE A O 1
ATOM 791 N N . GLU A 1 105 ? 19.131 -5.445 -5.891 1.00 84.69 105 GLU A N 1
ATOM 792 C CA . GLU A 1 105 ? 20.327 -6.125 -6.393 1.00 84.69 105 GLU A CA 1
ATOM 793 C C . GLU A 1 105 ? 21.328 -6.405 -5.263 1.00 84.69 105 GLU A C 1
ATOM 795 O O . GLU A 1 105 ? 21.945 -7.467 -5.209 1.00 84.69 105 GLU A O 1
ATOM 800 N N . GLY A 1 106 ? 21.452 -5.481 -4.308 1.00 76.12 106 GLY A N 1
ATOM 801 C CA . GLY A 1 106 ? 22.257 -5.661 -3.103 1.00 76.12 106 GLY A CA 1
ATOM 802 C C . GLY A 1 106 ? 21.785 -6.784 -2.168 1.00 76.12 106 GLY A C 1
ATOM 803 O O . GLY A 1 106 ? 22.606 -7.294 -1.400 1.00 76.12 106 GLY A O 1
ATOM 804 N N . THR A 1 107 ? 20.510 -7.192 -2.217 1.00 75.06 107 THR A N 1
ATOM 805 C CA . THR A 1 107 ? 19.982 -8.345 -1.462 1.00 75.06 107 THR A CA 1
ATOM 806 C C . THR A 1 107 ? 20.122 -9.668 -2.218 1.00 75.06 107 THR A C 1
ATOM 808 O O . THR A 1 107 ? 19.935 -10.725 -1.612 1.00 75.06 107 THR A O 1
ATOM 811 N N . ALA A 1 108 ? 20.524 -9.644 -3.495 1.00 70.56 108 ALA A N 1
ATOM 812 C CA . ALA A 1 108 ? 20.797 -10.835 -4.296 1.00 70.56 108 ALA A CA 1
ATOM 813 C C . ALA A 1 108 ? 22.072 -11.549 -3.800 1.00 70.56 108 ALA A C 1
ATOM 815 O O . ALA A 1 108 ? 23.183 -11.346 -4.294 1.00 70.56 108 ALA A O 1
ATOM 816 N N . GLY A 1 109 ? 21.926 -12.364 -2.755 1.00 62.66 109 GLY A N 1
ATOM 817 C CA . GLY A 1 109 ? 23.015 -13.152 -2.177 1.00 62.66 109 GLY A CA 1
ATOM 818 C C . GLY A 1 109 ? 23.105 -14.566 -2.750 1.00 62.66 109 GLY A C 1
ATOM 819 O O . GLY A 1 109 ? 24.176 -15.001 -3.179 1.00 62.66 109 GLY A O 1
ATOM 820 N N . ASP A 1 110 ? 21.986 -15.289 -2.735 1.00 64.94 110 ASP A N 1
ATOM 821 C CA . ASP A 1 110 ? 21.871 -16.656 -3.242 1.00 64.94 110 ASP A CA 1
ATOM 822 C C . ASP A 1 110 ? 21.283 -16.618 -4.663 1.00 64.94 110 ASP A C 1
ATOM 824 O O . ASP A 1 110 ? 20.168 -16.132 -4.825 1.00 64.94 110 ASP A O 1
ATOM 828 N N . PRO A 1 111 ? 21.993 -17.099 -5.702 1.00 65.69 111 PRO A N 1
ATOM 829 C CA . PRO A 1 111 ? 21.472 -17.106 -7.070 1.00 65.69 111 PRO A CA 1
ATOM 830 C C . PRO A 1 111 ? 20.231 -17.992 -7.254 1.00 65.69 111 PRO A C 1
ATOM 832 O O . PRO A 1 111 ? 19.560 -17.861 -8.276 1.00 65.69 111 PRO A O 1
ATOM 835 N N . ASP A 1 112 ? 19.940 -18.886 -6.303 1.00 69.06 112 ASP A N 1
ATOM 836 C CA . ASP A 1 112 ? 18.751 -19.738 -6.312 1.00 69.06 112 ASP A CA 1
ATOM 837 C C . ASP A 1 112 ? 17.571 -19.125 -5.520 1.00 69.06 112 ASP A C 1
ATOM 839 O O . ASP A 1 112 ? 16.502 -19.734 -5.466 1.00 69.06 112 ASP A O 1
ATOM 843 N N . GLN A 1 113 ? 17.734 -17.932 -4.924 1.00 64.62 113 GLN A N 1
ATOM 844 C CA . GLN A 1 113 ? 16.669 -17.207 -4.218 1.00 64.62 113 GLN A CA 1
ATOM 845 C C . GLN A 1 113 ? 16.401 -15.843 -4.872 1.00 64.62 113 GLN A C 1
ATOM 847 O O . GLN A 1 113 ? 17.345 -15.149 -5.259 1.00 64.62 113 GLN A O 1
ATOM 852 N N . PRO A 1 114 ? 15.129 -15.428 -4.999 1.00 67.25 114 PRO A N 1
ATOM 853 C CA . PRO A 1 114 ? 14.815 -14.089 -5.472 1.00 67.25 114 PRO A CA 1
ATOM 854 C C . PRO A 1 114 ? 15.369 -13.044 -4.486 1.00 67.25 114 PRO A C 1
ATOM 856 O O . PRO A 1 114 ? 15.394 -13.292 -3.276 1.00 67.25 114 PRO A O 1
ATOM 859 N N . PRO A 1 115 ? 15.831 -11.881 -4.973 1.00 73.81 115 PRO A N 1
ATOM 860 C CA . PRO A 1 115 ? 16.260 -10.806 -4.092 1.00 73.81 115 PRO A CA 1
ATOM 861 C C . PRO A 1 115 ? 15.094 -10.351 -3.209 1.00 73.81 115 PRO A C 1
ATOM 863 O O . PRO A 1 115 ? 13.958 -10.221 -3.663 1.00 73.81 115 PRO A O 1
ATOM 866 N N . ALA A 1 116 ? 15.386 -10.110 -1.934 1.00 82.56 116 ALA A N 1
ATOM 867 C CA . ALA A 1 116 ? 14.389 -9.649 -0.980 1.00 82.56 116 ALA A CA 1
ATOM 868 C C . ALA A 1 116 ? 14.074 -8.155 -1.191 1.00 82.56 116 ALA A C 1
ATOM 870 O O . ALA A 1 116 ? 14.998 -7.379 -1.483 1.00 82.56 116 ALA A O 1
ATOM 871 N N . PRO A 1 117 ? 12.817 -7.728 -0.971 1.00 88.38 117 PRO A N 1
ATOM 872 C CA . PRO A 1 117 ? 12.453 -6.316 -0.950 1.00 88.38 117 PRO A CA 1
ATOM 873 C C . PRO A 1 117 ? 13.320 -5.505 0.034 1.00 88.38 117 PRO A C 1
ATOM 875 O O . PRO A 1 117 ? 13.619 -5.986 1.133 1.00 88.38 117 PRO A O 1
ATOM 878 N N . PRO A 1 118 ? 13.752 -4.282 -0.321 1.00 91.81 118 PRO A N 1
ATOM 879 C CA . PRO A 1 118 ? 14.707 -3.531 0.477 1.00 91.81 118 PRO A CA 1
ATOM 880 C C . PRO A 1 118 ? 14.004 -2.730 1.579 1.00 91.81 118 PRO A C 1
ATOM 882 O O . PRO A 1 118 ? 13.021 -2.047 1.326 1.00 91.81 118 PRO A O 1
ATOM 885 N N . ASN A 1 119 ? 14.563 -2.760 2.794 1.00 93.19 119 ASN A N 1
ATOM 886 C CA . ASN A 1 119 ? 14.087 -2.018 3.974 1.00 93.19 119 ASN A CA 1
ATOM 887 C C . ASN A 1 119 ? 12.549 -2.021 4.160 1.00 93.19 119 ASN A C 1
ATOM 889 O O . ASN A 1 119 ? 11.957 -0.935 4.177 1.00 93.19 119 ASN A O 1
ATOM 893 N N . PRO A 1 120 ? 11.899 -3.196 4.294 1.00 96.00 120 PRO A N 1
ATOM 894 C CA . PRO A 1 120 ? 10.459 -3.282 4.532 1.00 96.00 120 PRO A CA 1
ATOM 895 C C . PRO A 1 120 ? 10.049 -2.433 5.740 1.00 96.00 120 PRO A C 1
ATOM 897 O O . PRO A 1 120 ? 10.546 -2.628 6.850 1.00 96.00 120 PRO A O 1
ATOM 900 N N . THR A 1 121 ? 9.182 -1.444 5.538 1.00 97.94 121 THR A N 1
ATOM 901 C CA . THR A 1 121 ? 8.816 -0.483 6.590 1.00 97.94 121 THR A CA 1
ATOM 902 C C . THR A 1 121 ? 7.372 -0.036 6.442 1.00 97.94 121 THR A C 1
ATOM 904 O O . THR A 1 121 ? 6.921 0.288 5.343 1.00 97.94 121 THR A O 1
ATOM 907 N N . VAL A 1 122 ? 6.676 0.036 7.575 1.00 98.56 122 VAL A N 1
ATOM 908 C CA . VAL A 1 122 ? 5.362 0.665 7.702 1.00 98.56 122 VAL A CA 1
ATOM 909 C C . VAL A 1 122 ? 5.477 1.781 8.731 1.00 98.56 122 VAL A C 1
ATOM 911 O O . VAL A 1 122 ? 5.910 1.560 9.862 1.00 98.56 122 VAL A O 1
ATOM 914 N N . PHE A 1 123 ? 5.098 2.991 8.339 1.00 98.69 123 PHE A N 1
ATOM 915 C CA . PHE A 1 123 ? 5.063 4.125 9.252 1.00 98.69 123 PHE A CA 1
ATOM 916 C C . PHE A 1 123 ? 3.737 4.138 10.005 1.00 98.69 123 PHE A C 1
ATOM 918 O O . PHE A 1 123 ? 2.730 3.713 9.441 1.00 98.69 123 PHE A O 1
ATOM 925 N N . TYR A 1 124 ? 3.687 4.626 11.240 1.00 98.62 124 TYR A N 1
ATOM 926 C CA . TYR A 1 124 ? 2.430 4.737 11.969 1.00 98.62 124 TYR A CA 1
ATOM 927 C C . TYR A 1 124 ? 2.256 6.093 12.649 1.00 98.62 124 TYR A C 1
ATOM 929 O O . TYR A 1 124 ? 3.220 6.755 12.993 1.00 98.62 124 TYR A O 1
ATOM 937 N N . HIS A 1 125 ? 1.005 6.517 12.827 1.00 98.31 125 HIS A N 1
ATOM 938 C CA . HIS A 1 125 ? 0.665 7.739 13.556 1.00 98.31 125 HIS A CA 1
ATOM 939 C C . HIS A 1 125 ? -0.682 7.588 14.267 1.00 98.31 125 HIS A C 1
ATOM 941 O O . HIS A 1 125 ? -1.582 6.918 13.760 1.00 98.31 125 HIS A O 1
ATOM 947 N N . GLY A 1 126 ? -0.840 8.210 15.436 1.00 97.94 126 GLY A N 1
ATOM 948 C CA . GLY A 1 126 ? -2.016 8.050 16.289 1.00 97.94 126 GLY A CA 1
ATOM 949 C C . GLY A 1 126 ? -2.713 9.364 16.593 1.00 97.94 126 GLY A C 1
ATOM 950 O O . GLY A 1 126 ? -2.085 10.308 17.070 1.00 97.94 126 GLY A O 1
ATOM 951 N N . VAL A 1 127 ? -4.031 9.403 16.409 1.00 97.62 127 VAL A N 1
ATOM 952 C CA . VAL A 1 127 ? -4.864 10.550 16.799 1.00 97.62 127 VAL A CA 1
ATOM 953 C C . VAL A 1 127 ? -6.081 10.116 17.611 1.00 97.62 127 VAL A C 1
ATOM 955 O O . VAL A 1 127 ? -6.596 9.012 17.446 1.00 97.62 127 VAL A O 1
ATOM 958 N N . THR A 1 128 ? -6.566 10.998 18.480 1.00 97.06 128 THR A N 1
ATOM 959 C CA . THR A 1 128 ? -7.786 10.820 19.279 1.00 97.06 128 THR A CA 1
ATOM 960 C C . THR A 1 128 ? -8.791 11.918 18.967 1.00 97.06 128 THR A C 1
ATOM 962 O O . THR A 1 128 ? -8.400 13.067 18.761 1.00 97.06 128 THR A O 1
ATOM 965 N N . TYR A 1 129 ? -10.082 11.599 18.982 1.00 94.06 129 TYR A N 1
ATOM 966 C CA . TYR A 1 129 ? -11.143 12.592 18.813 1.00 94.06 129 TYR A CA 1
ATOM 967 C C . TYR A 1 129 ? -11.505 13.237 20.158 1.00 94.06 129 TYR A C 1
ATOM 969 O O . TYR A 1 129 ? -11.845 12.541 21.107 1.00 94.06 129 TYR A O 1
ATOM 977 N N . GLU A 1 130 ? -11.467 14.569 20.251 1.00 89.44 130 GLU A N 1
ATOM 978 C CA . GLU A 1 130 ? -11.573 15.309 21.528 1.00 89.44 130 GLU A CA 1
ATOM 979 C C . GLU A 1 130 ? -12.884 15.071 22.306 1.00 89.44 130 GLU A C 1
ATOM 981 O O . GLU A 1 130 ? -12.918 15.205 23.529 1.00 89.44 130 GLU A O 1
ATOM 986 N N . GLU A 1 131 ? -13.966 14.716 21.610 1.00 87.88 131 GLU A N 1
ATOM 987 C CA . GLU A 1 131 ? -15.310 14.537 22.181 1.00 87.88 131 GLU A CA 1
ATOM 988 C C . GLU A 1 131 ? -15.815 13.084 22.089 1.00 87.88 131 GLU A C 1
ATOM 990 O O . GLU A 1 131 ? -17.014 12.825 22.196 1.00 87.88 131 GLU A O 1
ATOM 995 N N . SER A 1 132 ? -14.916 12.119 21.873 1.00 91.56 132 SER A N 1
ATOM 996 C CA . SER A 1 132 ? -15.251 10.700 21.715 1.00 91.56 132 SER A CA 1
ATOM 997 C C . SER A 1 132 ? -14.175 9.801 22.327 1.00 91.56 132 SER A C 1
ATOM 999 O O . SER A 1 132 ? -13.024 10.201 22.459 1.00 91.56 132 SER A O 1
ATOM 1001 N N . SER A 1 133 ? -14.529 8.560 22.668 1.00 94.44 133 SER A N 1
ATOM 1002 C CA . SER A 1 133 ? -13.540 7.522 22.978 1.00 94.44 133 SER A CA 1
ATOM 1003 C C . SER A 1 133 ? -12.810 7.015 21.730 1.00 94.44 133 SER A C 1
ATOM 1005 O O . SER A 1 133 ? -11.882 6.224 21.846 1.00 94.44 133 SER A O 1
ATOM 1007 N N . LEU A 1 134 ? -13.203 7.455 20.533 1.00 96.31 134 LEU A N 1
ATOM 1008 C CA . LEU A 1 134 ? -12.619 7.005 19.280 1.00 96.31 134 LEU A CA 1
ATOM 1009 C C . LEU A 1 134 ? -11.178 7.513 19.112 1.00 96.31 134 LEU A C 1
ATOM 1011 O O . LEU A 1 134 ? -10.906 8.717 19.137 1.00 96.31 134 LEU A O 1
ATOM 1015 N N . GLY A 1 135 ? -10.264 6.580 18.878 1.00 97.19 135 GLY A N 1
ATOM 1016 C CA . GLY A 1 135 ? -8.910 6.824 18.400 1.00 97.19 135 GLY A CA 1
ATOM 1017 C C . GLY A 1 135 ? -8.691 6.201 17.028 1.00 97.19 135 GLY A C 1
ATOM 1018 O O . GLY A 1 135 ? -9.455 5.341 16.591 1.00 97.19 135 GLY A O 1
ATOM 1019 N N . VAL A 1 136 ? -7.639 6.636 16.343 1.00 97.62 136 VAL A N 1
ATOM 1020 C CA . VAL A 1 136 ? -7.220 6.084 15.054 1.00 97.62 136 VAL A CA 1
ATOM 1021 C C . VAL A 1 136 ? -5.726 5.864 15.072 1.00 97.62 136 VAL A C 1
ATOM 1023 O O . VAL A 1 136 ? -4.980 6.796 15.367 1.00 97.62 136 VAL A O 1
ATOM 1026 N N . VAL A 1 137 ? -5.306 4.659 14.698 1.00 98.31 137 VAL A N 1
ATOM 1027 C CA . VAL A 1 137 ? -3.932 4.399 14.273 1.00 98.31 137 VAL A CA 1
ATOM 1028 C C . VAL A 1 137 ? -3.910 4.362 12.754 1.00 98.31 137 VAL A C 1
ATOM 1030 O O . VAL A 1 137 ? -4.653 3.611 12.123 1.00 98.31 137 VAL A O 1
ATOM 1033 N N . GLN A 1 138 ? -3.094 5.220 12.167 1.00 98.12 138 GLN A N 1
ATOM 1034 C CA . GLN A 1 138 ? -2.821 5.272 10.742 1.00 98.12 138 GLN A CA 1
ATOM 1035 C C . GLN A 1 138 ? -1.555 4.473 10.474 1.00 98.12 138 GLN A C 1
ATOM 1037 O O . GLN A 1 138 ? -0.578 4.659 11.189 1.00 98.12 138 GLN A O 1
ATOM 1042 N N . PHE A 1 139 ? -1.560 3.640 9.444 1.00 98.56 139 PHE A N 1
ATOM 1043 C CA . PHE A 1 139 ? -0.395 2.922 8.945 1.00 98.56 139 PHE A CA 1
ATOM 1044 C C . PHE A 1 139 ? -0.120 3.410 7.532 1.00 98.56 139 PHE A C 1
ATOM 1046 O O . PHE A 1 139 ? -0.976 3.244 6.670 1.00 98.56 139 PHE A O 1
ATOM 1053 N N . TRP A 1 140 ? 1.033 4.021 7.302 1.00 98.38 140 TRP A N 1
ATOM 1054 C CA . TRP A 1 140 ? 1.438 4.613 6.035 1.00 98.38 140 TRP A CA 1
ATOM 1055 C C . TRP A 1 140 ? 2.512 3.753 5.369 1.00 98.38 140 TRP A C 1
ATOM 1057 O O . TRP A 1 140 ? 3.512 3.389 5.990 1.00 98.38 140 TRP A O 1
ATOM 1067 N N . MET A 1 141 ? 2.313 3.440 4.095 1.00 98.06 141 MET A N 1
ATOM 1068 C CA . MET A 1 141 ? 3.180 2.570 3.304 1.00 98.06 141 MET A CA 1
ATOM 1069 C C . MET A 1 141 ? 3.692 3.349 2.100 1.00 98.06 141 MET A C 1
ATOM 1071 O O . MET A 1 141 ? 2.891 3.848 1.314 1.00 98.06 141 MET A O 1
ATOM 1075 N N . TYR A 1 142 ? 5.014 3.460 1.971 1.00 97.88 142 TYR A N 1
ATOM 1076 C CA . TYR A 1 142 ? 5.652 4.143 0.849 1.00 97.88 142 TYR A CA 1
ATOM 1077 C C . TYR A 1 142 ? 6.201 3.146 -0.165 1.00 97.88 142 TYR A C 1
ATOM 1079 O O . TYR A 1 142 ? 7.066 2.345 0.190 1.00 97.88 142 TYR A O 1
ATOM 1087 N N . SER A 1 143 ? 5.801 3.275 -1.427 1.00 97.50 143 SER A N 1
ATOM 1088 C CA . SER A 1 143 ? 6.433 2.591 -2.560 1.00 97.50 143 SER A CA 1
ATOM 1089 C C . SER A 1 143 ? 7.226 3.590 -3.407 1.00 97.50 143 SER A C 1
ATOM 1091 O O . SER A 1 143 ? 6.881 4.768 -3.516 1.00 97.50 143 SER A O 1
ATOM 1093 N N . ALA A 1 144 ? 8.331 3.146 -4.014 1.00 97.50 144 ALA A N 1
ATOM 1094 C CA . ALA A 1 144 ? 9.188 4.031 -4.811 1.00 97.50 144 ALA A CA 1
ATOM 1095 C C . ALA A 1 144 ? 8.524 4.495 -6.123 1.00 97.50 144 ALA A C 1
ATOM 1097 O O . ALA A 1 144 ? 8.884 5.549 -6.660 1.00 97.50 144 ALA A O 1
ATOM 1098 N N . PHE A 1 145 ? 7.562 3.724 -6.629 1.00 96.81 145 PHE A N 1
ATOM 1099 C CA . PHE A 1 145 ? 6.907 3.952 -7.909 1.00 96.81 145 PHE A CA 1
ATOM 1100 C C . PHE A 1 145 ? 5.519 3.307 -7.920 1.00 96.81 145 PHE A C 1
ATOM 1102 O O . PHE A 1 145 ? 5.380 2.215 -7.388 1.00 96.81 145 PHE A O 1
ATOM 1109 N N . ASP A 1 146 ? 4.541 3.958 -8.546 1.00 94.81 146 ASP A N 1
ATOM 1110 C CA . ASP A 1 146 ? 3.248 3.389 -8.949 1.00 94.81 146 ASP A CA 1
ATOM 1111 C C . ASP A 1 146 ? 3.304 3.169 -10.472 1.00 94.81 146 ASP A C 1
ATOM 1113 O O . ASP A 1 146 ? 3.592 4.098 -11.228 1.00 94.81 146 ASP A O 1
ATOM 1117 N N . GLN A 1 147 ? 3.065 1.939 -10.931 1.00 92.31 147 GLN A N 1
ATOM 1118 C CA . GLN A 1 147 ? 3.049 1.515 -12.334 1.00 92.31 147 GLN A CA 1
ATOM 1119 C C . GLN A 1 147 ? 1.632 1.326 -12.909 1.00 92.31 147 GLN A C 1
ATOM 1121 O O . GLN A 1 147 ? 1.432 0.616 -13.900 1.00 92.31 147 GLN A O 1
ATOM 1126 N N . PHE A 1 148 ? 0.609 1.945 -12.332 1.00 87.06 148 PHE A N 1
ATOM 1127 C CA . PHE A 1 148 ? -0.747 1.838 -12.837 1.00 87.06 148 PHE A CA 1
ATOM 1128 C C . PHE A 1 148 ? -0.850 2.389 -14.260 1.00 87.06 148 PHE A C 1
ATOM 1130 O O . PHE A 1 148 ? -0.550 3.547 -14.539 1.00 87.06 148 PHE A O 1
ATOM 1137 N N . THR A 1 149 ? -1.368 1.570 -15.175 1.00 80.88 149 THR A N 1
ATOM 1138 C CA . THR A 1 149 ? -1.455 1.873 -16.614 1.00 80.88 149 THR A CA 1
ATOM 1139 C C . THR A 1 149 ? -1.924 3.286 -16.944 1.00 80.88 149 THR A C 1
ATOM 1141 O O . THR A 1 149 ? -1.385 3.922 -17.844 1.00 80.88 149 THR A O 1
ATOM 1144 N N . ALA A 1 150 ? -2.952 3.781 -16.252 1.00 77.00 150 ALA A N 1
ATOM 1145 C CA . ALA A 1 150 ? -3.551 5.077 -16.557 1.00 77.00 150 ALA A CA 1
ATOM 1146 C C . ALA A 1 150 ? -2.885 6.263 -15.840 1.00 77.00 150 ALA A C 1
ATOM 1148 O O . ALA A 1 150 ? -3.223 7.404 -16.160 1.00 77.00 150 ALA A O 1
ATOM 1149 N N . ASN A 1 151 ? -2.019 6.012 -14.856 1.00 79.56 151 ASN A N 1
ATOM 1150 C CA . ASN A 1 151 ? -1.481 7.040 -13.971 1.00 79.56 151 ASN A CA 1
ATOM 1151 C C . ASN A 1 151 ? -0.202 6.582 -13.254 1.00 79.56 151 ASN A C 1
ATOM 1153 O O . ASN A 1 151 ? -0.119 6.731 -12.045 1.00 79.56 151 ASN A O 1
ATOM 1157 N N . PHE A 1 152 ? 0.783 6.030 -13.964 1.00 90.56 152 PHE A N 1
ATOM 1158 C CA . PHE A 1 152 ? 2.046 5.714 -13.302 1.00 90.56 152 PHE A CA 1
ATOM 1159 C C . PHE A 1 152 ? 2.692 7.011 -12.787 1.00 90.56 152 PHE A C 1
ATOM 1161 O O . PHE A 1 152 ? 2.621 8.059 -13.446 1.00 90.56 152 PHE A O 1
ATOM 1168 N N . HIS A 1 153 ? 3.333 6.960 -11.626 1.00 94.19 153 HIS A N 1
ATOM 1169 C CA . HIS A 1 153 ? 4.033 8.105 -11.057 1.00 94.19 153 HIS A CA 1
ATOM 1170 C C . HIS A 1 153 ? 5.154 7.705 -10.105 1.00 94.19 153 HIS A C 1
ATOM 1172 O O . HIS A 1 153 ? 5.186 6.624 -9.528 1.00 94.19 153 HIS A O 1
ATOM 1178 N N . TRP A 1 154 ? 6.086 8.640 -9.933 1.00 96.44 154 TRP A N 1
ATOM 1179 C CA . TRP A 1 154 ? 7.092 8.575 -8.883 1.00 96.44 154 TRP A CA 1
ATOM 1180 C C . TRP A 1 154 ? 6.437 8.614 -7.520 1.00 96.44 154 TRP A C 1
ATOM 1182 O O . TRP A 1 154 ? 5.590 9.484 -7.298 1.00 96.44 154 TRP A O 1
ATOM 1192 N N . HIS A 1 155 ? 6.949 7.786 -6.611 1.00 96.44 155 HIS A N 1
ATOM 1193 C CA . HIS A 1 155 ? 6.465 7.666 -5.243 1.00 96.44 155 HIS A CA 1
ATOM 1194 C C . HIS A 1 155 ? 5.022 7.190 -5.177 1.00 96.44 155 HIS A C 1
ATOM 1196 O O . HIS A 1 155 ? 4.201 7.497 -6.036 1.00 96.44 155 HIS A O 1
ATOM 1202 N N . ASP A 1 156 ? 4.695 6.514 -4.097 1.00 96.06 156 ASP A N 1
ATOM 1203 C CA . ASP A 1 156 ? 3.313 6.260 -3.761 1.00 96.06 156 ASP A CA 1
ATOM 1204 C C . ASP A 1 156 ? 3.162 6.125 -2.254 1.00 96.06 156 ASP A C 1
ATOM 1206 O O . ASP A 1 156 ? 4.076 5.638 -1.589 1.00 96.06 156 ASP A O 1
ATOM 1210 N N . TRP A 1 157 ? 2.048 6.617 -1.720 1.00 96.12 157 TRP A N 1
ATOM 1211 C C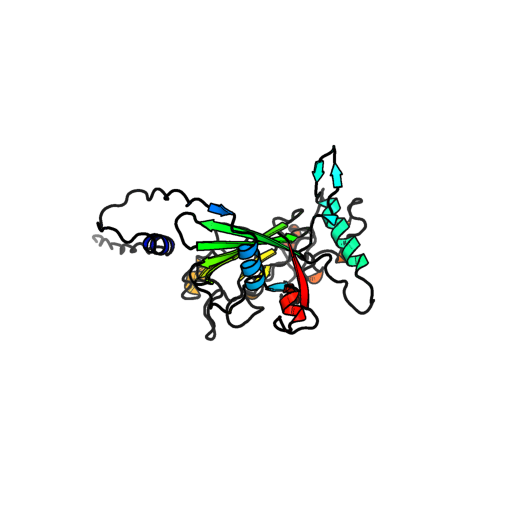A . TRP A 1 157 ? 1.750 6.574 -0.292 1.00 96.12 157 TRP A CA 1
ATOM 1212 C C . TRP A 1 157 ? 0.337 6.059 -0.084 1.00 96.12 157 TRP A C 1
ATOM 1214 O O . TRP A 1 157 ? -0.638 6.797 -0.239 1.00 96.12 157 TRP A O 1
ATOM 1224 N N . GLU A 1 158 ? 0.258 4.823 0.383 1.00 95.31 158 GLU A N 1
ATOM 1225 C CA . GLU A 1 158 ? -0.987 4.200 0.800 1.00 95.31 158 GLU A CA 1
ATOM 1226 C C . GLU A 1 158 ? -1.141 4.294 2.319 1.00 95.31 158 GLU A C 1
ATOM 1228 O O . GLU A 1 158 ? -0.168 4.421 3.068 1.00 95.31 158 GLU A O 1
ATOM 1233 N N . VAL A 1 159 ? -2.384 4.248 2.792 1.00 95.69 159 VAL A N 1
ATOM 1234 C CA . VAL A 1 159 ? -2.710 4.346 4.210 1.00 95.69 159 VAL A CA 1
ATOM 1235 C C . VAL A 1 159 ? -3.850 3.416 4.608 1.00 95.69 159 VAL A C 1
ATOM 1237 O O . VAL A 1 159 ? -4.923 3.405 4.003 1.00 95.69 159 VAL A O 1
ATOM 1240 N N . LEU A 1 160 ? -3.643 2.688 5.702 1.00 96.31 160 LEU A N 1
ATOM 1241 C CA . LEU A 1 160 ? -4.689 1.987 6.438 1.00 96.31 160 LEU A CA 1
ATOM 1242 C C . LEU A 1 160 ? -5.007 2.758 7.723 1.00 96.31 160 LEU A C 1
ATOM 1244 O O . LEU A 1 160 ? -4.114 3.107 8.484 1.00 96.31 160 LEU A O 1
ATOM 1248 N N . HIS A 1 161 ? -6.286 2.972 8.001 1.00 96.38 161 HIS A N 1
ATOM 1249 C CA . HIS A 1 161 ? -6.769 3.522 9.262 1.00 96.38 161 HIS A CA 1
ATOM 1250 C C . HIS A 1 161 ? -7.435 2.414 10.076 1.00 96.38 161 HIS A C 1
ATOM 1252 O O . HIS A 1 161 ? -8.404 1.812 9.610 1.00 96.38 161 HIS A O 1
ATOM 1258 N N . ALA A 1 162 ? -6.958 2.193 11.299 1.00 97.31 162 ALA A N 1
ATOM 1259 C CA . ALA A 1 162 ? -7.612 1.368 12.302 1.00 97.31 162 ALA A CA 1
ATOM 1260 C C . ALA A 1 162 ? -8.265 2.260 13.359 1.00 97.31 162 ALA A C 1
ATOM 1262 O O . ALA A 1 162 ? -7.586 2.841 14.206 1.00 97.31 162 ALA A O 1
ATOM 1263 N N . PHE A 1 163 ? -9.587 2.388 13.288 1.00 97.06 163 PHE A N 1
ATOM 1264 C CA . PHE A 1 163 ? -10.384 3.093 14.284 1.00 97.06 163 PHE A CA 1
ATOM 1265 C C . PHE A 1 163 ? -10.649 2.164 15.467 1.00 97.06 163 PHE A C 1
ATOM 1267 O O . PHE A 1 163 ? -11.099 1.034 15.275 1.00 97.06 163 PHE A O 1
ATOM 1274 N N . VAL A 1 164 ? -10.399 2.644 16.680 1.00 97.38 164 VAL A N 1
ATOM 1275 C CA . VAL A 1 164 ? -10.471 1.862 17.921 1.00 97.38 164 VAL A CA 1
ATOM 1276 C C . VAL A 1 164 ? -11.241 2.658 18.963 1.00 97.38 164 VAL A C 1
ATOM 1278 O O . VAL A 1 164 ? -11.000 3.852 19.134 1.00 97.38 164 VAL A O 1
ATOM 1281 N N . ASP A 1 165 ? -12.151 2.005 19.675 1.00 96.94 165 ASP A N 1
ATOM 1282 C CA . ASP A 1 165 ? -12.730 2.571 20.888 1.00 96.94 165 ASP A CA 1
ATOM 1283 C C . ASP A 1 165 ? -11.713 2.442 22.029 1.00 96.94 165 ASP A C 1
ATOM 1285 O O . ASP A 1 165 ? -11.384 1.344 22.466 1.00 96.94 165 ASP A O 1
ATOM 1289 N N . LEU A 1 166 ? -11.182 3.567 22.503 1.00 95.88 166 LEU A N 1
ATOM 1290 C CA . LEU A 1 166 ? -10.122 3.611 23.511 1.00 95.88 166 LEU A CA 1
ATOM 1291 C C . LEU A 1 166 ? -10.609 3.280 24.930 1.00 95.88 166 LEU A C 1
ATOM 1293 O O . LEU A 1 166 ? -9.779 3.164 25.829 1.00 95.88 166 LEU A O 1
ATOM 1297 N N . GLU A 1 167 ? -11.921 3.158 25.160 1.00 95.38 167 GLU A N 1
ATOM 1298 C CA . GLU A 1 167 ? -12.454 2.683 26.444 1.00 95.38 167 GLU A CA 1
ATOM 1299 C C . GLU A 1 167 ? -12.503 1.152 26.526 1.00 95.38 167 GLU A C 1
ATOM 1301 O O . GLU A 1 167 ? -12.360 0.588 27.615 1.00 95.38 167 GLU A O 1
ATOM 1306 N N . THR A 1 168 ? -12.728 0.485 25.391 1.00 94.44 168 THR A N 1
ATOM 1307 C CA . THR A 1 168 ? -12.925 -0.972 25.299 1.00 94.44 168 THR A CA 1
ATOM 1308 C C . THR A 1 168 ? -11.771 -1.700 24.619 1.00 94.44 168 THR A C 1
ATOM 1310 O O . THR A 1 168 ? -11.657 -2.917 24.742 1.00 94.44 168 THR A O 1
ATOM 1313 N N . ASP A 1 169 ? -10.909 -0.962 23.924 1.00 92.88 169 ASP A N 1
ATOM 1314 C CA . ASP A 1 169 ? -9.853 -1.450 23.041 1.00 92.88 169 ASP A CA 1
ATOM 1315 C C . ASP A 1 169 ? -10.390 -2.282 21.864 1.00 92.88 169 ASP A C 1
ATOM 1317 O O . ASP A 1 169 ? -9.651 -3.061 21.254 1.00 92.88 169 ASP A O 1
ATOM 1321 N N . GLU A 1 170 ? -11.672 -2.139 21.524 1.00 95.19 170 GLU A N 1
ATOM 1322 C CA . GLU A 1 170 ? -12.293 -2.865 20.419 1.00 95.19 170 GLU A CA 1
ATOM 1323 C C . GLU A 1 170 ? -12.171 -2.069 19.109 1.00 95.19 170 GLU A C 1
ATOM 1325 O O . GLU A 1 170 ? -12.497 -0.872 19.072 1.00 95.19 170 GLU A O 1
ATOM 1330 N N . PRO A 1 171 ? -11.711 -2.699 18.012 1.00 96.44 171 PRO A N 1
ATOM 1331 C CA . PRO A 1 171 ? -11.672 -2.046 16.714 1.00 96.44 171 PRO A CA 1
ATOM 1332 C C . PRO A 1 171 ? -13.099 -1.790 16.208 1.00 96.44 171 PRO A C 1
ATOM 1334 O O . PRO A 1 171 ? -13.968 -2.650 16.279 1.00 96.44 171 PRO A O 1
ATOM 1337 N N . GLN A 1 172 ? -13.338 -0.586 15.698 1.00 95.31 172 GLN A N 1
ATOM 1338 C CA . GLN A 1 172 ? -14.657 -0.124 15.251 1.00 95.31 172 GLN A CA 1
ATOM 1339 C C . GLN A 1 172 ? -14.760 -0.085 13.723 1.00 95.31 172 GLN A C 1
ATOM 1341 O O . GLN A 1 172 ? -15.830 -0.275 13.147 1.00 95.31 172 GLN A O 1
ATOM 1346 N N . LEU A 1 173 ? -13.647 0.206 13.044 1.00 94.19 173 LEU A N 1
ATOM 1347 C CA . LEU A 1 173 ? -13.617 0.378 11.594 1.00 94.19 173 LEU A CA 1
ATOM 1348 C C . LEU A 1 173 ? -12.190 0.238 11.056 1.00 94.19 173 LEU A C 1
ATOM 1350 O O . LEU A 1 173 ? -11.260 0.843 11.588 1.00 94.19 173 LEU A O 1
ATOM 1354 N N . TYR A 1 174 ? -12.035 -0.485 9.951 1.00 94.19 174 TYR A N 1
ATOM 1355 C CA . TYR A 1 174 ? -10.831 -0.465 9.120 1.00 94.19 174 TYR A CA 1
ATOM 1356 C C . TYR A 1 174 ? -11.105 0.267 7.813 1.00 94.19 174 TYR A C 1
ATOM 1358 O O . TYR A 1 174 ? -12.120 0.005 7.172 1.00 94.19 174 TYR A O 1
ATOM 1366 N N . VAL A 1 175 ? -10.214 1.183 7.418 1.00 92.50 175 VAL A N 1
ATOM 1367 C CA . VAL A 1 175 ? -10.308 1.920 6.147 1.00 92.50 175 VAL A CA 1
ATOM 1368 C C . VAL A 1 175 ? -8.975 1.912 5.415 1.00 92.50 175 VAL A C 1
ATOM 1370 O O . VAL A 1 175 ? -8.025 2.521 5.900 1.00 92.50 175 VAL A O 1
ATOM 1373 N N . ALA A 1 176 ? -8.907 1.296 4.238 1.00 90.69 176 ALA A N 1
ATOM 1374 C CA . ALA A 1 176 ? -7.711 1.320 3.391 1.00 90.69 176 ALA A CA 1
ATOM 1375 C C . ALA A 1 176 ? -7.859 2.315 2.222 1.00 90.69 176 ALA A C 1
ATOM 1377 O O . ALA A 1 176 ? -8.954 2.507 1.688 1.00 90.69 176 ALA A O 1
ATOM 1378 N N . SER A 1 177 ? -6.779 2.971 1.802 1.00 88.75 177 SER A N 1
ATOM 1379 C CA . SER A 1 177 ? -6.769 3.885 0.647 1.00 88.75 177 SER A CA 1
ATOM 1380 C C . SER A 1 177 ? -7.032 3.166 -0.684 1.00 88.75 177 SER A C 1
ATOM 1382 O O . SER A 1 177 ? -6.724 1.996 -0.842 1.00 88.75 177 SER A O 1
ATOM 1384 N N . SER A 1 178 ? -7.683 3.841 -1.642 1.00 82.38 178 SER A N 1
ATOM 1385 C CA . SER A 1 178 ? -8.038 3.245 -2.950 1.00 82.38 178 SER A CA 1
ATOM 1386 C C . SER A 1 178 ? -8.213 4.268 -4.070 1.00 82.38 178 SER A C 1
ATOM 1388 O O . SER A 1 178 ? -9.248 4.300 -4.737 1.00 82.38 178 SER A O 1
ATOM 1390 N N . HIS A 1 179 ? -7.263 5.194 -4.231 1.00 74.00 179 HIS A N 1
ATOM 1391 C CA . HIS A 1 179 ? -7.189 6.169 -5.346 1.00 74.0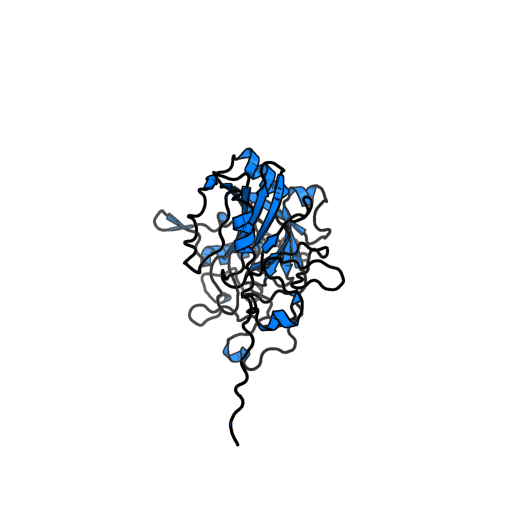0 179 HIS A CA 1
ATOM 1392 C C . HIS A 1 179 ? -8.400 7.112 -5.569 1.00 74.00 179 HIS A C 1
ATOM 1394 O O . HIS A 1 179 ? -8.324 8.089 -6.316 1.00 74.00 179 HIS A O 1
ATOM 1400 N N . SER A 1 180 ? -9.543 6.877 -4.926 1.00 67.06 180 SER A N 1
ATOM 1401 C CA . SER A 1 180 ? -10.817 7.514 -5.201 1.00 67.06 180 SER A CA 1
ATOM 1402 C C . SER A 1 180 ? -11.639 7.617 -3.929 1.00 67.06 180 SER A C 1
ATOM 1404 O O . SER A 1 180 ? -12.136 6.646 -3.377 1.00 67.06 180 SER A O 1
ATOM 1406 N N . ARG A 1 181 ? -11.927 8.856 -3.533 1.00 60.47 181 ARG A N 1
ATOM 1407 C CA . ARG A 1 181 ? -12.870 9.154 -2.441 1.00 60.47 181 ARG A CA 1
ATOM 1408 C C . ARG A 1 181 ? -14.338 8.922 -2.836 1.00 60.47 181 ARG A C 1
ATOM 1410 O O . ARG A 1 181 ? -15.238 9.255 -2.066 1.00 60.47 181 ARG A O 1
ATOM 1417 N N . ARG A 1 182 ? -14.593 8.483 -4.076 1.00 53.91 182 ARG A N 1
ATOM 1418 C CA . ARG A 1 182 ? -15.932 8.366 -4.679 1.00 53.91 182 ARG A CA 1
ATOM 1419 C C . ARG A 1 182 ? -16.395 6.931 -4.863 1.00 53.91 182 ARG A C 1
ATOM 1421 O O . ARG A 1 182 ? -17.592 6.740 -5.050 1.00 53.91 182 ARG A O 1
ATOM 1428 N N . VAL A 1 183 ? -15.480 5.967 -4.837 1.00 53.47 183 VAL A N 1
ATOM 1429 C CA . VAL A 1 183 ? -15.822 4.549 -4.904 1.00 53.47 183 VAL A CA 1
ATOM 1430 C C . VAL A 1 183 ? -15.564 3.983 -3.514 1.00 53.47 183 VAL A C 1
ATOM 1432 O O . VAL A 1 183 ? -14.413 3.778 -3.159 1.00 53.47 183 VAL A O 1
ATOM 1435 N N . PRO A 1 184 ? -16.599 3.852 -2.671 1.00 54.03 184 PRO A N 1
ATOM 1436 C CA . PRO A 1 184 ? -16.446 3.250 -1.359 1.00 54.03 184 PRO A CA 1
ATOM 1437 C C . PRO A 1 184 ? -16.215 1.751 -1.557 1.00 54.03 184 PRO A C 1
ATOM 1439 O O . PRO A 1 184 ? -17.157 1.007 -1.813 1.00 54.03 184 PRO A O 1
ATOM 1442 N N . ASN A 1 185 ? -14.957 1.323 -1.495 1.00 61.25 185 ASN A N 1
ATOM 1443 C CA . ASN A 1 185 ? -14.568 -0.069 -1.717 1.00 61.25 185 ASN A CA 1
ATOM 1444 C C . ASN A 1 185 ? -13.646 -0.642 -0.638 1.00 61.25 185 ASN A C 1
ATOM 1446 O O . ASN A 1 185 ? -13.296 -1.800 -0.765 1.00 61.25 185 ASN A O 1
ATOM 1450 N N . ASN A 1 186 ? -13.292 0.111 0.410 1.00 79.31 186 ASN A N 1
ATOM 1451 C CA . ASN A 1 186 ? -12.251 -0.304 1.358 1.00 79.31 186 ASN A CA 1
ATOM 1452 C C . ASN A 1 186 ? -12.575 0.026 2.821 1.00 79.31 186 ASN A C 1
ATOM 1454 O O . ASN A 1 186 ? -11.721 0.517 3.554 1.00 79.31 186 ASN A O 1
ATOM 1458 N N . GLU A 1 187 ? -13.819 -0.173 3.248 1.00 86.94 187 GLU A N 1
ATOM 1459 C CA . GLU A 1 187 ? -14.204 0.037 4.647 1.00 86.94 187 GLU A CA 1
ATOM 1460 C C . GLU A 1 187 ? -14.819 -1.247 5.202 1.00 86.94 187 GLU A C 1
ATOM 1462 O O . GLU A 1 187 ? -15.730 -1.804 4.580 1.00 86.94 187 GLU A O 1
ATOM 1467 N N . PHE A 1 188 ? -14.366 -1.672 6.380 1.00 87.38 188 PHE A N 1
ATOM 1468 C CA . PHE A 1 188 ? -14.962 -2.770 7.134 1.00 87.38 188 PHE A CA 1
ATOM 1469 C C . PHE A 1 188 ? -15.352 -2.309 8.537 1.00 87.38 188 PHE A C 1
ATOM 1471 O O . PHE A 1 188 ? -14.524 -1.770 9.265 1.00 87.38 188 PHE A O 1
ATOM 1478 N N . LEU A 1 189 ? -16.615 -2.516 8.903 1.00 90.44 189 LEU A N 1
ATOM 1479 C CA . LEU A 1 189 ? -17.215 -2.033 10.150 1.00 90.44 189 LEU A CA 1
ATOM 1480 C C . LEU A 1 189 ? -17.272 -3.169 11.160 1.00 90.44 189 LEU A C 1
ATOM 1482 O O . LEU A 1 189 ? -17.573 -4.295 10.772 1.00 90.44 189 LEU A O 1
ATOM 1486 N N . ASP A 1 190 ? -17.049 -2.832 12.427 1.00 89.38 190 ASP A N 1
ATOM 1487 C CA . ASP A 1 190 ? -17.138 -3.741 13.572 1.00 89.38 190 ASP A CA 1
ATOM 1488 C C . ASP A 1 190 ? -16.344 -5.057 13.376 1.00 89.38 190 ASP A C 1
ATOM 1490 O O . ASP A 1 190 ? -16.918 -6.145 13.500 1.00 89.38 190 ASP A O 1
ATOM 1494 N N . PRO A 1 191 ? -15.039 -4.996 13.020 1.00 90.31 191 PRO A N 1
ATOM 1495 C CA . PRO A 1 191 ? -14.198 -6.189 12.939 1.00 90.31 191 PRO A CA 1
ATOM 1496 C C . PRO A 1 191 ? -14.132 -6.925 14.274 1.00 90.31 191 PRO A C 1
ATOM 1498 O O . PRO A 1 191 ? -14.166 -6.319 15.345 1.00 90.31 191 PRO A O 1
ATOM 1501 N N . GLU A 1 192 ? -14.024 -8.255 14.211 1.00 89.19 192 GLU A N 1
ATOM 1502 C CA . GLU A 1 192 ? -13.849 -9.044 15.427 1.00 89.19 192 GLU A CA 1
ATOM 1503 C C . GLU A 1 192 ? -12.553 -8.613 16.143 1.00 89.19 192 GLU A C 1
ATOM 1505 O O . GLU A 1 192 ? -11.546 -8.371 15.473 1.00 89.19 192 GLU A O 1
ATOM 1510 N N . PRO A 1 193 ? -12.529 -8.530 17.488 1.00 87.81 193 PRO A N 1
ATOM 1511 C CA . PRO A 1 193 ? -11.406 -7.934 18.224 1.00 87.81 193 PRO A CA 1
ATOM 1512 C C . PRO A 1 193 ? -10.028 -8.574 18.007 1.00 87.81 193 PRO A C 1
ATOM 1514 O O . PRO A 1 193 ? -9.012 -7.917 18.266 1.00 87.81 193 PRO A O 1
ATOM 1517 N N . ASP A 1 194 ? -10.013 -9.836 17.567 1.00 85.19 194 ASP A N 1
ATOM 1518 C CA . ASP A 1 194 ? -8.815 -10.640 17.312 1.00 85.19 194 ASP A CA 1
ATOM 1519 C C . ASP A 1 194 ? -8.392 -10.631 15.827 1.00 85.19 194 ASP A C 1
ATOM 1521 O O . ASP A 1 194 ? -7.324 -11.145 15.490 1.00 85.19 194 ASP A O 1
ATOM 1525 N N . ILE A 1 195 ? -9.197 -10.052 14.923 1.00 85.31 195 ILE A N 1
ATOM 1526 C CA . ILE A 1 195 ? -8.854 -9.957 13.500 1.00 85.31 195 ILE A CA 1
ATOM 1527 C C . ILE A 1 195 ? -7.833 -8.838 13.301 1.00 85.31 195 ILE A C 1
ATOM 1529 O O . ILE A 1 195 ? -8.092 -7.664 13.559 1.00 85.31 195 ILE A O 1
ATOM 1533 N N . VAL A 1 196 ? -6.663 -9.208 12.786 1.00 88.69 196 VAL A N 1
ATOM 1534 C CA . VAL A 1 196 ? -5.657 -8.260 12.303 1.00 88.69 196 VAL A CA 1
ATOM 1535 C C . VAL A 1 196 ? -6.111 -7.699 10.951 1.00 88.69 196 VAL A C 1
ATOM 1537 O O . VAL A 1 196 ? -6.586 -8.471 10.112 1.00 88.69 196 VAL A O 1
ATOM 1540 N N . PRO A 1 197 ? -5.948 -6.390 10.682 1.00 92.81 197 PRO A N 1
ATOM 1541 C CA . PRO A 1 197 ? -6.195 -5.853 9.353 1.00 92.81 197 PRO A CA 1
ATOM 1542 C C . PRO A 1 197 ? -5.322 -6.552 8.311 1.00 92.81 197 PRO A C 1
ATOM 1544 O O . PRO A 1 197 ? -4.101 -6.630 8.462 1.00 92.81 197 PRO A O 1
ATOM 1547 N N . ARG A 1 198 ? -5.930 -7.022 7.225 1.00 92.56 198 ARG A N 1
ATOM 1548 C CA . ARG A 1 198 ? -5.191 -7.531 6.068 1.00 92.56 198 ARG A CA 1
ATOM 1549 C C . ARG A 1 198 ? -5.540 -6.707 4.848 1.00 92.56 198 ARG A C 1
ATOM 1551 O O . ARG A 1 198 ? -6.709 -6.380 4.626 1.00 92.56 198 ARG A O 1
ATOM 1558 N N . VAL A 1 199 ? -4.510 -6.363 4.094 1.00 92.00 199 VAL A N 1
ATOM 1559 C CA . VAL A 1 199 ? -4.594 -5.513 2.917 1.00 92.00 199 VAL 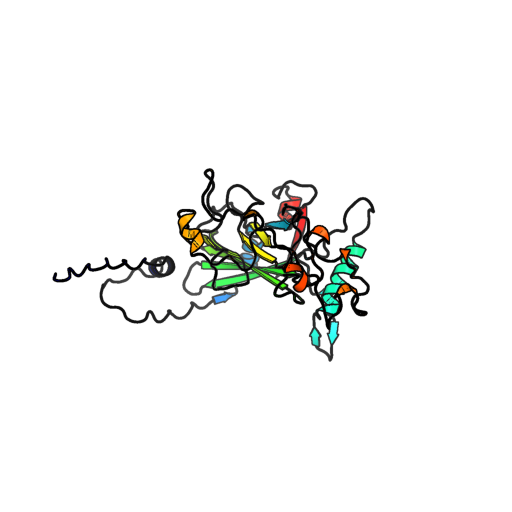A CA 1
ATOM 1560 C C . VAL A 1 199 ? -4.075 -6.285 1.715 1.00 92.00 199 VAL A C 1
ATOM 1562 O O . VAL A 1 199 ? -3.026 -6.919 1.794 1.00 92.00 199 VAL A O 1
ATOM 1565 N N . LEU A 1 200 ? -4.800 -6.217 0.604 1.00 90.38 200 LEU A N 1
ATOM 1566 C CA . LEU A 1 200 ? -4.382 -6.719 -0.702 1.00 90.38 200 LEU A CA 1
ATOM 1567 C C . LEU A 1 200 ? -4.155 -5.505 -1.613 1.00 90.38 200 LEU A C 1
ATOM 1569 O O . LEU A 1 200 ? -5.134 -4.941 -2.114 1.00 90.38 200 LEU A O 1
ATOM 1573 N N . PRO A 1 201 ? -2.903 -5.044 -1.778 1.00 89.94 201 PRO A N 1
ATOM 1574 C CA . PRO A 1 201 ? -2.571 -3.980 -2.717 1.00 89.94 201 PRO A CA 1
ATOM 1575 C C . PRO A 1 201 ? -2.721 -4.457 -4.165 1.00 89.94 201 PRO A C 1
ATOM 1577 O O . PRO A 1 201 ? -2.234 -5.526 -4.538 1.00 89.94 201 PRO A O 1
ATOM 1580 N N . GLU A 1 202 ? -3.381 -3.655 -4.998 1.00 88.06 202 GLU A N 1
ATOM 1581 C CA . GLU A 1 202 ? -3.535 -3.962 -6.420 1.00 88.06 202 GLU A CA 1
ATOM 1582 C C . GLU A 1 202 ? -2.257 -3.742 -7.230 1.00 88.06 202 GLU A C 1
ATOM 1584 O O . GLU A 1 202 ? -1.591 -2.725 -7.039 1.00 88.06 202 GLU A O 1
ATOM 1589 N N . LEU A 1 203 ? -1.976 -4.635 -8.200 1.00 89.81 203 LEU A N 1
ATOM 1590 C CA . LEU A 1 203 ? -0.697 -4.652 -8.935 1.00 89.81 203 LEU A CA 1
ATOM 1591 C C . LEU A 1 203 ? -0.280 -3.272 -9.402 1.00 89.81 203 LEU A C 1
ATOM 1593 O O . LEU A 1 203 ? -1.007 -2.640 -10.180 1.00 89.81 203 LEU A O 1
ATOM 1597 N N . GLY A 1 204 ? 0.908 -2.849 -8.997 1.00 87.81 204 GLY A N 1
ATOM 1598 C CA . GLY A 1 204 ? 1.548 -1.625 -9.440 1.00 87.81 204 GLY A CA 1
ATOM 1599 C C . GLY A 1 204 ? 0.782 -0.343 -9.121 1.00 87.81 204 GLY A C 1
ATOM 1600 O O . GLY A 1 204 ? 1.368 0.715 -9.249 1.00 87.81 204 GLY A O 1
ATOM 1601 N N . SER A 1 205 ? -0.492 -0.396 -8.734 1.00 85.25 205 SER A N 1
ATOM 1602 C CA . SER A 1 205 ? -1.285 0.767 -8.343 1.00 85.25 205 SER A CA 1
ATOM 1603 C C . SER A 1 205 ? -1.345 0.935 -6.838 1.00 85.25 205 SER A C 1
ATOM 1605 O O . SER A 1 205 ? -1.781 1.965 -6.378 1.00 85.25 205 SER A O 1
ATOM 1607 N N . HIS A 1 206 ? -1.072 -0.125 -6.078 1.00 88.75 206 HIS A N 1
ATOM 1608 C CA . HIS A 1 206 ? -1.210 -0.212 -4.621 1.00 88.75 206 HIS A CA 1
ATOM 1609 C C . HIS A 1 206 ? -2.562 0.185 -4.032 1.00 88.75 206 HIS A C 1
ATOM 1611 O O . HIS A 1 206 ? -2.731 0.064 -2.818 1.00 88.75 206 HIS A O 1
ATOM 1617 N N . SER A 1 207 ? -3.546 0.554 -4.863 1.00 84.94 207 SER A N 1
ATOM 1618 C CA . SER A 1 207 ? -4.929 0.726 -4.456 1.00 84.94 207 SER A CA 1
ATOM 1619 C C . SER A 1 207 ? -5.311 -0.482 -3.627 1.00 84.94 207 SER A C 1
ATOM 1621 O O . SER A 1 207 ? -5.388 -1.606 -4.126 1.00 84.94 207 SER A O 1
ATOM 1623 N N . SER A 1 208 ? -5.509 -0.239 -2.344 1.00 85.50 208 SER A N 1
ATOM 1624 C CA . SER A 1 208 ? -5.656 -1.322 -1.399 1.00 85.50 208 SER A CA 1
ATOM 1625 C C . SER A 1 208 ? -7.028 -1.961 -1.561 1.00 85.50 208 SER A C 1
ATOM 1627 O O . SER A 1 208 ? -7.950 -1.366 -2.116 1.00 85.50 208 SER A O 1
ATOM 1629 N N . THR A 1 209 ? -7.184 -3.169 -1.050 1.00 84.12 209 THR A N 1
ATOM 1630 C CA . THR A 1 209 ? -8.474 -3.740 -0.667 1.00 84.12 209 THR A CA 1
ATOM 1631 C C . THR A 1 209 ? -8.314 -4.391 0.697 1.00 84.12 209 THR A C 1
ATOM 1633 O O . THR A 1 209 ? -7.212 -4.795 1.063 1.00 84.12 209 THR A O 1
ATOM 1636 N N . LEU A 1 210 ? -9.381 -4.441 1.494 1.00 86.25 210 LEU A N 1
ATOM 1637 C CA . LEU A 1 210 ? -9.361 -5.176 2.760 1.00 86.25 210 LEU A CA 1
ATOM 1638 C C . LEU A 1 210 ? -9.671 -6.650 2.489 1.00 86.25 210 LEU A C 1
ATOM 1640 O O . LEU A 1 210 ? -10.498 -6.941 1.633 1.00 86.25 210 LEU A O 1
ATOM 1644 N N . SER A 1 211 ? -9.043 -7.561 3.226 1.00 84.69 211 SER A N 1
ATOM 1645 C CA . SER A 1 211 ? -9.405 -8.984 3.249 1.00 84.69 211 SER A CA 1
ATOM 1646 C C . SER A 1 211 ? -9.566 -9.433 4.691 1.00 84.69 211 SER A C 1
ATOM 1648 O O . SER A 1 211 ? -8.627 -9.823 5.369 1.00 84.69 211 SER A O 1
ATOM 1650 N N . VAL A 1 212 ? -10.756 -9.303 5.241 1.00 80.19 212 VAL A N 1
ATOM 1651 C CA . VAL A 1 212 ? -11.030 -9.474 6.677 1.00 80.19 212 VAL A CA 1
ATOM 1652 C C . VAL A 1 212 ? -12.032 -10.598 6.948 1.00 80.19 212 VAL A C 1
ATOM 1654 O O . VAL A 1 212 ? -12.344 -10.865 8.102 1.00 80.19 212 VAL A O 1
ATOM 1657 N N . ASN A 1 213 ? -12.496 -11.296 5.906 1.00 78.31 213 ASN A N 1
ATOM 1658 C CA . ASN A 1 213 ? -13.261 -12.541 6.001 1.00 78.31 213 ASN A CA 1
ATOM 1659 C C . ASN A 1 213 ? -12.358 -13.762 6.317 1.00 78.31 213 ASN A C 1
ATOM 1661 O O . ASN A 1 213 ? -11.184 -13.616 6.631 1.00 78.31 213 ASN A O 1
ATOM 1665 N N . ASP A 1 214 ? -12.857 -14.999 6.254 1.00 79.44 214 ASP A N 1
ATOM 1666 C CA . ASP A 1 214 ? -12.046 -16.175 6.634 1.00 79.44 214 ASP A CA 1
ATOM 1667 C C . ASP A 1 214 ? -10.923 -16.553 5.635 1.00 79.44 214 ASP A C 1
ATOM 1669 O O . ASP A 1 214 ? -10.115 -17.437 5.931 1.00 79.44 214 ASP A O 1
ATOM 1673 N N . VAL A 1 215 ? -10.844 -15.914 4.462 1.00 81.88 215 VAL A N 1
ATOM 1674 C CA . VAL A 1 215 ? -9.850 -16.192 3.413 1.00 81.88 215 VAL A CA 1
ATOM 1675 C C . VAL A 1 215 ? -8.834 -15.057 3.346 1.00 81.88 215 VAL A C 1
ATOM 1677 O O . VAL A 1 215 ? -9.089 -14.014 2.761 1.00 81.88 215 VAL A O 1
ATOM 1680 N N . ALA A 1 216 ? -7.668 -15.275 3.951 1.00 83.62 216 ALA A N 1
ATOM 1681 C CA . ALA A 1 216 ? -6.730 -14.206 4.292 1.00 83.62 216 ALA A CA 1
ATOM 1682 C C . ALA A 1 216 ? -6.121 -13.444 3.112 1.00 83.62 216 ALA A C 1
ATOM 1684 O O . ALA A 1 216 ? -5.789 -12.268 3.240 1.00 83.62 216 ALA A O 1
ATOM 1685 N N . ASP A 1 217 ? -5.957 -14.137 1.996 1.00 84.50 217 ASP A N 1
ATOM 1686 C CA . ASP A 1 217 ? -5.307 -13.658 0.792 1.00 84.50 217 ASP A CA 1
ATOM 1687 C C . ASP A 1 217 ? -6.298 -13.599 -0.370 1.00 84.50 217 ASP A C 1
ATOM 1689 O O . ASP A 1 217 ? -5.917 -13.750 -1.520 1.00 84.50 217 ASP A O 1
ATOM 1693 N N . HIS A 1 218 ? -7.584 -13.378 -0.111 1.00 84.19 218 HIS A N 1
ATOM 1694 C CA . HIS A 1 218 ? -8.540 -13.132 -1.185 1.00 84.19 218 HIS A CA 1
ATOM 1695 C C . HIS A 1 218 ? -9.492 -11.998 -0.839 1.00 84.19 218 HIS A C 1
ATOM 1697 O O . HIS A 1 218 ? -9.854 -11.782 0.316 1.00 84.19 218 HIS A O 1
ATOM 1703 N N . PHE A 1 219 ? -9.910 -11.279 -1.871 1.00 83.81 219 PHE A N 1
ATOM 1704 C CA . PHE A 1 219 ? -10.915 -10.242 -1.789 1.00 83.81 219 PHE A CA 1
ATOM 1705 C C . PHE A 1 219 ? -12.269 -10.777 -2.245 1.00 83.81 219 PHE A C 1
ATOM 1707 O O . PHE A 1 219 ? -12.428 -11.310 -3.344 1.00 83.81 219 PHE A O 1
ATOM 1714 N N . GLN A 1 220 ? -13.286 -10.551 -1.427 1.00 77.62 220 GLN A N 1
ATOM 1715 C CA . GLN A 1 220 ? -14.661 -10.889 -1.717 1.00 77.62 220 GLN A CA 1
ATOM 1716 C C . GLN A 1 220 ? -15.569 -9.678 -1.470 1.00 77.62 220 GLN A C 1
ATOM 1718 O O . GLN A 1 220 ? -15.953 -9.350 -0.345 1.00 77.62 220 GLN A O 1
ATOM 1723 N N . ARG A 1 221 ? -15.998 -9.041 -2.566 1.00 76.81 221 ARG A N 1
ATOM 1724 C CA . ARG A 1 221 ? -16.886 -7.866 -2.522 1.00 76.81 221 ARG A CA 1
ATOM 1725 C C . ARG A 1 221 ? -18.290 -8.164 -1.989 1.00 76.81 221 ARG A C 1
ATOM 1727 O O . ARG A 1 221 ? -18.927 -7.281 -1.424 1.00 76.81 221 ARG A O 1
ATOM 1734 N N . VAL A 1 222 ? -18.801 -9.371 -2.228 1.00 70.25 222 VAL A N 1
ATOM 1735 C CA . VAL A 1 222 ? -20.182 -9.772 -1.915 1.00 70.25 222 VAL A CA 1
ATOM 1736 C C . VAL A 1 222 ? -20.192 -11.029 -1.075 1.00 70.25 222 VAL A C 1
ATOM 1738 O O . VAL A 1 222 ? -19.407 -11.928 -1.324 1.00 70.25 222 VAL A O 1
ATOM 1741 N N . SER A 1 223 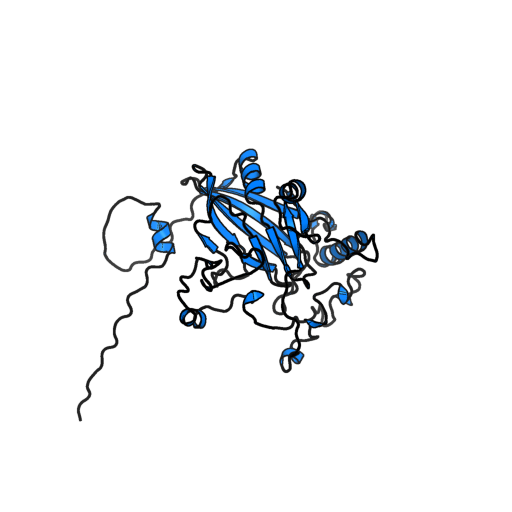? -21.100 -11.137 -0.108 1.00 74.38 223 SER A N 1
ATOM 1742 C CA . SER A 1 223 ? -21.187 -12.347 0.711 1.00 74.38 223 SER A CA 1
ATOM 1743 C C . SER A 1 223 ? -21.620 -13.547 -0.133 1.00 74.38 223 SER A C 1
ATOM 1745 O O . SER A 1 223 ? -22.796 -13.705 -0.467 1.00 74.38 223 SER A O 1
ATOM 1747 N N . THR A 1 224 ? -20.660 -14.398 -0.477 1.00 72.19 224 THR A N 1
ATOM 1748 C CA . THR A 1 224 ? -20.856 -15.647 -1.216 1.00 72.19 224 THR A CA 1
ATOM 1749 C C . THR A 1 224 ? -20.245 -16.817 -0.458 1.00 72.19 224 THR A C 1
ATOM 1751 O O . THR A 1 224 ? -19.418 -16.638 0.430 1.00 72.19 224 THR A O 1
ATOM 1754 N N . ASP A 1 225 ? -20.735 -18.026 -0.741 1.00 73.75 225 ASP A N 1
ATOM 1755 C CA . ASP A 1 225 ? -20.208 -19.283 -0.188 1.00 73.75 225 ASP A CA 1
ATOM 1756 C C . ASP A 1 225 ? -20.147 -19.371 1.351 1.00 73.75 225 ASP A C 1
ATOM 1758 O O . ASP A 1 225 ? -19.413 -20.174 1.920 1.00 73.75 225 ASP A O 1
ATOM 1762 N N . GLY A 1 226 ? -20.994 -18.596 2.038 1.00 69.50 226 GLY A N 1
ATOM 1763 C CA . GLY A 1 226 ? -21.067 -18.558 3.502 1.00 69.50 226 GLY A CA 1
ATOM 1764 C C . GLY A 1 226 ? -20.039 -17.639 4.166 1.00 69.50 226 GLY A C 1
ATOM 1765 O O . GLY A 1 226 ? -20.045 -17.551 5.390 1.00 69.50 226 GLY A O 1
ATOM 1766 N N . LEU A 1 227 ? -19.215 -16.942 3.380 1.00 72.75 227 LEU A N 1
ATOM 1767 C CA . LEU A 1 227 ? -18.238 -15.962 3.845 1.00 72.75 227 LEU A CA 1
ATOM 1768 C C . LEU A 1 227 ? -18.856 -14.559 3.924 1.00 72.75 227 LEU A C 1
ATOM 1770 O O . LEU A 1 227 ? -19.716 -14.186 3.116 1.00 72.75 227 LEU A O 1
ATOM 1774 N N . LEU A 1 228 ? -18.391 -13.763 4.889 1.00 73.38 228 LEU A N 1
ATOM 1775 C CA . LEU A 1 228 ? -18.694 -12.333 4.943 1.00 73.38 228 LEU A CA 1
ATOM 1776 C C . LEU A 1 228 ? -18.057 -11.608 3.745 1.00 73.38 228 LEU A C 1
ATOM 1778 O O . LEU A 1 228 ? -17.086 -12.075 3.155 1.00 73.38 228 LEU A O 1
ATOM 1782 N N . ALA A 1 229 ? -18.641 -10.476 3.354 1.00 75.31 229 ALA A N 1
ATOM 1783 C CA . ALA A 1 229 ? -17.982 -9.580 2.406 1.00 75.31 229 ALA A CA 1
ATOM 1784 C C . ALA A 1 229 ? -16.840 -8.852 3.123 1.00 75.31 229 ALA A C 1
ATOM 1786 O O . ALA A 1 229 ? -17.012 -8.466 4.277 1.00 75.31 229 ALA A O 1
ATOM 1787 N N . ASP A 1 230 ? -15.725 -8.602 2.443 1.00 73.00 230 ASP A N 1
ATOM 1788 C CA . ASP A 1 230 ? -14.589 -7.869 3.023 1.00 73.00 230 ASP A CA 1
ATOM 1789 C C . ASP A 1 230 ? -14.816 -6.360 3.124 1.00 73.00 230 ASP A C 1
ATOM 1791 O O . ASP A 1 230 ? -13.996 -5.625 3.673 1.00 73.00 230 ASP A O 1
ATOM 1795 N N . ILE A 1 231 ? -15.940 -5.886 2.585 1.00 72.31 231 ILE A N 1
ATOM 1796 C CA . ILE A 1 231 ? -16.331 -4.482 2.607 1.00 72.31 231 ILE A CA 1
ATOM 1797 C C . ILE A 1 231 ? -17.773 -4.360 3.085 1.00 72.31 231 ILE A C 1
ATOM 1799 O O . ILE A 1 231 ? -18.648 -5.140 2.708 1.00 72.31 231 ILE A O 1
ATOM 1803 N N . THR A 1 232 ? -18.038 -3.354 3.915 1.00 68.00 232 THR A N 1
ATOM 1804 C CA . THR A 1 232 ? -19.352 -3.148 4.547 1.00 68.00 232 THR A CA 1
ATOM 1805 C C . THR A 1 232 ? -19.965 -1.786 4.219 1.00 68.00 232 THR A C 1
ATOM 1807 O O . THR A 1 232 ? -21.109 -1.510 4.587 1.00 68.00 232 THR A O 1
ATOM 1810 N N . ASN A 1 233 ? -19.258 -0.911 3.503 1.00 62.03 233 ASN A N 1
ATOM 1811 C CA . ASN A 1 233 ? -19.719 0.445 3.172 1.00 62.03 233 ASN A CA 1
ATOM 1812 C C . ASN A 1 233 ? -20.776 0.518 2.060 1.00 62.03 233 ASN A C 1
ATOM 1814 O O . ASN A 1 233 ? -21.441 1.550 1.930 1.00 62.03 233 ASN A O 1
ATOM 1818 N N . THR A 1 234 ? -21.016 -0.574 1.333 1.00 56.06 234 THR A N 1
ATOM 1819 C CA . THR A 1 234 ? -22.167 -0.714 0.434 1.00 56.06 234 THR A CA 1
ATOM 1820 C C . THR A 1 234 ? -22.923 -1.988 0.797 1.00 56.06 234 THR A C 1
ATOM 1822 O O . THR A 1 234 ? -22.335 -3.061 0.876 1.00 56.06 234 THR A O 1
ATOM 1825 N N . ALA A 1 235 ? -24.232 -1.882 1.049 1.00 46.47 235 ALA A N 1
ATOM 1826 C CA . ALA A 1 235 ? -25.110 -3.045 1.161 1.00 46.47 235 ALA A CA 1
ATOM 1827 C C . ALA A 1 235 ? -25.292 -3.635 -0.244 1.00 46.47 235 ALA A C 1
ATOM 1829 O O . ALA A 1 235 ? -26.293 -3.369 -0.896 1.00 46.47 235 ALA A O 1
ATOM 1830 N N . ILE A 1 236 ? -24.272 -4.323 -0.751 1.00 51.41 236 ILE A N 1
ATOM 1831 C CA . ILE A 1 236 ? -24.373 -5.088 -1.991 1.00 51.41 236 ILE A CA 1
ATOM 1832 C C . ILE A 1 236 ? -25.028 -6.404 -1.578 1.00 51.41 236 ILE A C 1
ATOM 1834 O O . ILE A 1 236 ? -24.355 -7.338 -1.147 1.00 51.41 236 ILE A O 1
ATOM 1838 N N . GLU A 1 237 ? -26.362 -6.436 -1.597 1.00 47.91 237 GLU A N 1
ATOM 1839 C CA . GLU A 1 237 ? -27.141 -7.605 -1.166 1.00 47.91 237 GLU A CA 1
ATOM 1840 C C . GLU A 1 237 ? -27.215 -8.670 -2.280 1.00 47.91 237 GLU A C 1
ATOM 1842 O O . GLU A 1 237 ? -27.627 -9.805 -2.031 1.00 47.91 237 GLU A O 1
ATOM 1847 N N . GLY A 1 238 ? -26.760 -8.343 -3.501 1.00 51.62 238 GLY A N 1
ATOM 1848 C CA . GLY A 1 238 ? -26.611 -9.292 -4.603 1.00 51.62 238 GLY A CA 1
ATOM 1849 C C . GLY A 1 238 ? -25.912 -8.737 -5.851 1.00 51.62 238 GLY A C 1
ATOM 1850 O O . GLY A 1 238 ? -25.558 -7.565 -5.935 1.00 51.62 238 GLY A O 1
ATOM 1851 N N . ILE A 1 239 ? -25.740 -9.601 -6.863 1.00 53.59 239 ILE A N 1
ATOM 1852 C CA . ILE A 1 239 ? -25.086 -9.277 -8.152 1.00 53.59 239 ILE A CA 1
ATOM 1853 C C . ILE A 1 239 ? -25.796 -8.133 -8.899 1.00 53.59 239 ILE A C 1
ATOM 1855 O O . ILE A 1 239 ? -25.170 -7.414 -9.673 1.00 53.59 239 ILE A O 1
ATOM 1859 N N . GLU A 1 240 ? -27.097 -7.950 -8.667 1.00 51.66 240 GLU A N 1
ATOM 1860 C CA . GLU A 1 240 ? -27.908 -6.901 -9.297 1.00 51.66 240 GLU A CA 1
ATOM 1861 C C . GLU A 1 240 ? -27.479 -5.485 -8.871 1.00 51.66 240 GLU A C 1
ATOM 1863 O O . GLU A 1 240 ? -27.588 -4.561 -9.672 1.00 51.66 240 GLU A O 1
ATOM 1868 N N . ASP A 1 241 ? -26.906 -5.320 -7.674 1.00 51.50 241 ASP A N 1
ATOM 1869 C CA . ASP A 1 241 ? -26.401 -4.030 -7.185 1.00 51.50 241 ASP A CA 1
ATOM 1870 C C . ASP A 1 241 ? -25.026 -3.673 -7.786 1.00 51.50 241 ASP A C 1
ATOM 1872 O O . ASP A 1 241 ? -24.634 -2.506 -7.803 1.00 51.50 241 ASP A O 1
ATOM 1876 N N . LEU A 1 242 ? -24.291 -4.652 -8.337 1.00 54.22 242 LEU A N 1
ATOM 1877 C CA . LEU A 1 242 ? -22.953 -4.445 -8.912 1.00 54.22 242 LEU A CA 1
ATOM 1878 C C . LEU A 1 242 ? -22.974 -3.657 -10.229 1.00 54.22 242 LEU A C 1
ATOM 1880 O O . LEU A 1 242 ? -21.952 -3.091 -10.605 1.00 54.22 242 LEU A O 1
ATOM 1884 N N . THR A 1 243 ? -24.106 -3.596 -10.942 1.00 53.50 243 THR A N 1
ATOM 1885 C CA . THR A 1 243 ? -24.183 -2.868 -12.223 1.00 53.50 243 THR A CA 1
ATOM 1886 C C . THR A 1 243 ? -24.143 -1.350 -12.063 1.00 53.50 243 THR A C 1
ATOM 1888 O O . THR A 1 243 ? -23.781 -0.655 -13.012 1.00 53.50 243 THR A O 1
ATOM 1891 N N . ASP A 1 244 ? -24.500 -0.848 -10.877 1.00 50.31 244 ASP A N 1
ATOM 1892 C CA . ASP A 1 244 ? -24.540 0.583 -10.557 1.00 50.31 244 ASP A CA 1
ATOM 1893 C C . ASP A 1 244 ? -23.329 1.042 -9.722 1.00 50.31 244 ASP A C 1
ATOM 1895 O O . ASP A 1 244 ? -23.124 2.246 -9.535 1.00 50.31 244 ASP A O 1
ATOM 1899 N N . VAL A 1 245 ? -22.500 0.106 -9.243 1.00 51.75 245 VAL A N 1
ATOM 1900 C CA . VAL A 1 245 ? -21.248 0.410 -8.543 1.00 51.75 245 VAL A CA 1
ATOM 1901 C C . VAL A 1 245 ? -20.171 0.695 -9.593 1.00 51.75 245 VAL A C 1
ATOM 1903 O O . VAL A 1 245 ? -19.877 -0.171 -10.419 1.00 51.75 245 VAL A O 1
ATOM 1906 N N . PRO A 1 246 ? -19.562 1.897 -9.605 1.00 49.84 246 PRO A N 1
ATOM 1907 C CA . PRO A 1 246 ? -18.417 2.147 -10.464 1.00 49.84 246 PRO A CA 1
ATOM 1908 C C . PRO A 1 246 ? -17.340 1.121 -10.124 1.00 49.84 246 PRO A C 1
ATOM 1910 O O . PRO A 1 246 ? -16.998 0.985 -8.950 1.00 49.84 246 PRO A O 1
ATOM 1913 N N . LEU A 1 247 ? -16.810 0.422 -11.133 1.00 50.16 247 LEU A N 1
ATOM 1914 C CA . LEU A 1 247 ? -15.605 -0.385 -10.953 1.00 50.16 247 LEU A CA 1
ATOM 1915 C C . LEU A 1 247 ? -14.582 0.491 -10.231 1.00 50.16 247 LEU A C 1
ATOM 1917 O O . LEU A 1 247 ? -14.311 1.617 -10.669 1.00 50.16 247 LEU A O 1
ATOM 1921 N N . ALA A 1 248 ? -14.100 0.008 -9.089 1.00 48.28 248 ALA A N 1
ATOM 1922 C CA . ALA A 1 248 ? -13.039 0.675 -8.367 1.00 48.28 248 ALA A CA 1
ATOM 1923 C C . ALA A 1 248 ? -11.876 0.966 -9.318 1.00 48.28 248 ALA A C 1
ATOM 1925 O O . ALA A 1 248 ? -11.607 0.226 -10.269 1.00 48.28 248 ALA A O 1
ATOM 1926 N N . TYR A 1 249 ? -11.232 2.107 -9.097 1.00 47.28 249 TYR A N 1
ATOM 1927 C CA . TYR A 1 249 ? -9.947 2.370 -9.722 1.00 47.28 249 TYR A CA 1
ATOM 1928 C C . TYR A 1 249 ? -8.980 1.355 -9.103 1.00 47.28 249 TYR A C 1
ATOM 1930 O O . TYR A 1 249 ? -8.728 1.433 -7.911 1.00 47.28 249 TYR A O 1
ATOM 1938 N N . GLY A 1 250 ? -8.541 0.371 -9.889 1.00 52.56 250 GLY A N 1
ATOM 1939 C CA . GLY A 1 250 ? -7.945 -0.864 -9.370 1.00 52.56 250 GLY A CA 1
ATOM 1940 C C . GLY A 1 250 ? -9.005 -1.962 -9.358 1.00 52.56 250 GLY A C 1
ATOM 1941 O O . GLY A 1 250 ? -9.963 -1.914 -8.593 1.00 52.56 250 GLY A O 1
ATOM 1942 N N . LEU A 1 251 ? -8.901 -2.899 -10.297 1.00 59.31 251 LEU A N 1
ATOM 1943 C CA . LEU A 1 251 ? -9.787 -4.057 -10.373 1.00 59.31 251 LEU A CA 1
ATOM 1944 C C . LEU A 1 251 ? -9.241 -5.082 -9.392 1.00 59.31 251 LEU A C 1
ATOM 1946 O O . LEU A 1 251 ? -8.176 -5.606 -9.704 1.00 59.31 251 LEU A O 1
ATOM 1950 N N . PRO A 1 252 ? -9.924 -5.376 -8.270 1.00 64.38 252 PRO A N 1
ATOM 1951 C CA . PRO A 1 252 ? -9.374 -6.292 -7.300 1.00 64.38 252 PRO A CA 1
ATOM 1952 C C . PRO A 1 252 ? -9.005 -7.614 -7.960 1.00 64.38 252 PRO A C 1
ATOM 1954 O O . PRO A 1 252 ? -9.797 -8.114 -8.770 1.00 64.38 252 PRO A O 1
ATOM 1957 N N . ARG A 1 253 ? -7.833 -8.168 -7.631 1.00 72.62 253 ARG A N 1
ATOM 1958 C CA . ARG A 1 253 ? -7.310 -9.433 -8.184 1.00 72.62 253 ARG A CA 1
ATOM 1959 C C . ARG A 1 253 ? -8.394 -10.501 -8.401 1.00 72.62 253 ARG A C 1
ATOM 1961 O O . ARG A 1 253 ? -8.420 -11.163 -9.440 1.00 72.62 253 ARG A O 1
ATOM 1968 N N . ASP A 1 254 ? -9.304 -10.636 -7.443 1.00 75.19 254 ASP A N 1
ATOM 1969 C CA . ASP A 1 254 ? -10.318 -11.691 -7.395 1.00 75.19 254 ASP A CA 1
ATOM 1970 C C . ASP A 1 254 ? -11.620 -11.375 -8.157 1.00 75.19 254 ASP A C 1
ATOM 1972 O O . ASP A 1 254 ? -12.517 -12.212 -8.247 1.00 75.19 254 ASP A O 1
ATOM 1976 N N . GLU A 1 255 ? -11.728 -10.205 -8.795 1.00 73.06 255 GLU A N 1
ATOM 1977 C CA . GLU A 1 255 ? -12.888 -9.840 -9.627 1.00 73.06 255 GLU A CA 1
ATOM 1978 C C . GLU A 1 255 ? -12.758 -10.281 -11.093 1.00 73.06 255 GLU A C 1
ATOM 1980 O O . GLU A 1 255 ? -13.639 -10.025 -11.919 1.00 73.06 255 GLU A O 1
ATOM 1985 N N . GLY A 1 256 ? -11.671 -10.983 -11.427 1.00 66.25 256 GLY A N 1
ATOM 1986 C CA . GLY A 1 256 ? -11.522 -11.740 -12.672 1.00 66.25 256 GLY A CA 1
ATOM 1987 C C . GLY A 1 256 ? -11.264 -10.908 -13.931 1.00 66.25 256 GLY A C 1
ATOM 1988 O O . GLY A 1 256 ? -11.196 -11.465 -15.033 1.00 66.25 256 GLY A O 1
ATOM 1989 N N . ALA A 1 257 ? -11.104 -9.592 -13.805 1.00 68.75 257 ALA A N 1
ATOM 1990 C CA . ALA A 1 257 ? -10.743 -8.736 -14.922 1.00 68.75 257 ALA A CA 1
ATOM 1991 C C . ALA A 1 257 ? -9.248 -8.873 -15.255 1.00 68.75 257 ALA A C 1
ATOM 1993 O O . ALA A 1 257 ? -8.388 -8.793 -14.386 1.00 68.75 257 ALA A O 1
ATOM 1994 N N . ARG A 1 258 ? -8.934 -9.071 -16.540 1.00 75.31 258 ARG A N 1
ATOM 1995 C CA . ARG A 1 258 ? -7.558 -9.198 -17.044 1.00 75.31 258 ARG A CA 1
ATOM 1996 C C . ARG A 1 258 ? -7.249 -8.019 -17.952 1.00 75.31 258 ARG A C 1
ATOM 1998 O O . ARG A 1 258 ? -7.583 -8.048 -19.137 1.00 75.31 258 ARG A O 1
ATOM 2005 N N . LEU A 1 259 ? -6.685 -6.961 -17.382 1.00 76.88 259 LEU A N 1
ATOM 2006 C CA . LEU A 1 259 ? -6.206 -5.808 -18.140 1.00 76.88 259 LEU A CA 1
ATOM 2007 C C . LEU A 1 259 ? -4.676 -5.832 -18.183 1.00 76.88 259 LEU A C 1
ATOM 2009 O O . LEU A 1 259 ? -4.064 -6.054 -17.141 1.00 76.88 259 LEU A O 1
ATOM 2013 N N . PRO A 1 260 ? -4.058 -5.612 -19.357 1.00 84.25 260 PRO A N 1
ATOM 2014 C CA . PRO A 1 260 ? -2.613 -5.492 -19.435 1.00 84.25 260 PRO A CA 1
ATOM 2015 C C . PRO A 1 260 ? -2.144 -4.156 -18.852 1.00 84.25 260 PRO A C 1
ATOM 2017 O O . PRO A 1 260 ? -2.865 -3.153 -18.897 1.00 84.25 260 PRO A O 1
ATOM 2020 N N . PHE A 1 261 ? -0.900 -4.147 -18.389 1.00 87.38 261 PHE A N 1
ATOM 2021 C CA . PHE A 1 261 ? -0.163 -2.970 -17.965 1.00 87.38 261 PHE A CA 1
ATOM 2022 C C . PHE A 1 261 ? 0.500 -2.278 -19.155 1.00 87.38 261 PHE A C 1
ATOM 2024 O O . PHE A 1 261 ? 0.961 -2.941 -20.076 1.00 87.38 261 PHE A O 1
ATOM 2031 N N . VAL A 1 262 ? 0.563 -0.948 -19.183 1.00 89.50 262 VAL A N 1
ATOM 2032 C CA . VAL A 1 262 ? 1.382 -0.244 -20.189 1.00 89.50 262 VAL A CA 1
ATOM 2033 C C . VAL A 1 262 ? 2.782 -0.034 -19.623 1.00 89.50 262 VAL A C 1
ATOM 2035 O O . VAL A 1 262 ? 2.922 0.396 -18.480 1.00 89.50 262 VAL A O 1
ATOM 2038 N N . VAL A 1 263 ? 3.815 -0.328 -20.419 1.00 92.75 263 VAL A N 1
ATOM 2039 C CA . VAL A 1 263 ? 5.202 0.004 -20.060 1.00 92.75 263 VAL A CA 1
ATOM 2040 C C . VAL A 1 263 ? 5.304 1.522 -19.829 1.00 92.75 263 VAL A C 1
ATOM 2042 O O . VAL A 1 263 ? 4.952 2.279 -20.735 1.00 92.75 263 VAL A O 1
ATOM 2045 N N . PRO A 1 264 ? 5.764 1.993 -18.654 1.00 93.00 264 PRO A N 1
ATOM 2046 C CA . PRO A 1 264 ? 5.917 3.418 -18.389 1.00 93.00 264 PRO A CA 1
ATOM 2047 C C . PRO A 1 264 ? 6.903 4.062 -19.363 1.00 93.00 264 PRO A C 1
ATOM 2049 O O . PRO A 1 264 ? 8.003 3.548 -19.577 1.00 93.00 264 PRO A O 1
ATOM 2052 N N . GLU A 1 265 ? 6.521 5.211 -19.917 1.00 92.19 265 GLU A N 1
ATOM 2053 C CA . GLU A 1 265 ? 7.342 5.987 -20.849 1.00 92.19 265 GLU A CA 1
ATOM 2054 C C . GLU A 1 265 ? 7.612 7.389 -20.291 1.00 92.19 265 GLU A C 1
ATOM 2056 O O . GLU A 1 265 ? 6.689 8.113 -19.912 1.00 92.19 265 GLU A O 1
ATOM 2061 N N . PHE A 1 266 ? 8.873 7.815 -20.298 1.00 90.75 266 PHE A N 1
ATOM 2062 C CA . PHE A 1 266 ? 9.277 9.175 -19.953 1.00 90.75 266 PHE A CA 1
ATOM 2063 C C . PHE A 1 266 ? 9.868 9.853 -21.192 1.00 90.75 266 PHE A C 1
ATOM 2065 O O . PHE A 1 266 ? 10.731 9.301 -21.863 1.00 90.75 266 PHE A O 1
ATOM 2072 N N . GLU A 1 267 ? 9.356 11.037 -21.541 1.00 90.69 267 GLU A N 1
ATOM 2073 C CA . GLU A 1 267 ? 9.735 11.767 -22.768 1.00 90.69 267 GLU A CA 1
ATOM 2074 C C . GLU A 1 267 ? 9.585 10.962 -24.082 1.00 90.69 267 GLU A C 1
ATOM 2076 O O . GLU A 1 267 ? 10.168 11.316 -25.105 1.00 90.69 267 GLU A O 1
ATOM 2081 N N . GLY A 1 268 ? 8.717 9.942 -24.082 1.00 88.94 268 GLY A N 1
ATOM 2082 C CA . GLY A 1 268 ? 8.396 9.117 -25.253 1.00 88.94 268 GLY A CA 1
ATOM 2083 C C . GLY A 1 268 ? 9.282 7.885 -25.439 1.00 88.94 268 GLY A C 1
ATOM 2084 O O . GLY A 1 268 ? 9.154 7.221 -26.463 1.00 88.94 268 GLY A O 1
ATOM 2085 N N . GLU A 1 269 ? 10.150 7.581 -24.474 1.00 92.56 269 GLU A N 1
ATOM 2086 C CA . GLU A 1 269 ? 10.961 6.361 -24.439 1.00 92.56 269 GLU A CA 1
ATOM 2087 C C . GLU A 1 269 ? 10.637 5.558 -23.165 1.00 92.56 269 GLU A C 1
ATOM 2089 O O . GLU A 1 269 ? 10.232 6.158 -22.161 1.00 92.56 269 GLU A O 1
ATOM 2094 N N . PRO A 1 270 ? 10.795 4.220 -23.162 1.00 93.88 270 PRO A N 1
ATOM 2095 C CA . PRO A 1 270 ? 10.599 3.406 -21.966 1.00 93.88 270 PRO A CA 1
ATOM 2096 C C . PRO A 1 270 ? 11.431 3.916 -20.787 1.00 93.88 270 PRO A C 1
ATOM 2098 O O . PRO A 1 270 ? 12.605 4.247 -20.940 1.00 93.88 270 PRO A O 1
ATOM 2101 N N . ILE A 1 271 ? 10.838 3.957 -19.593 1.00 94.56 271 ILE A N 1
ATOM 2102 C CA . ILE A 1 271 ? 11.485 4.544 -18.412 1.00 94.56 271 ILE A CA 1
ATOM 2103 C C . ILE A 1 271 ? 12.829 3.875 -18.085 1.00 94.56 271 ILE A C 1
ATOM 2105 O O . ILE A 1 271 ? 13.782 4.566 -17.740 1.00 94.56 271 ILE A O 1
ATOM 2109 N N . TYR A 1 272 ? 12.939 2.558 -18.275 1.00 94.69 272 TYR A N 1
ATOM 2110 C CA . TYR A 1 272 ? 14.157 1.787 -18.008 1.00 94.69 272 TYR A CA 1
ATOM 2111 C C . TYR A 1 272 ? 15.297 2.064 -19.010 1.00 94.69 272 TYR A C 1
ATOM 2113 O O . TYR A 1 272 ? 16.424 1.646 -18.779 1.00 94.69 272 TYR A O 1
ATOM 2121 N N . ASP A 1 273 ? 15.041 2.764 -20.122 1.00 95.88 273 ASP A N 1
ATOM 2122 C CA . ASP A 1 273 ? 16.086 3.177 -21.073 1.00 95.88 273 ASP A CA 1
ATOM 2123 C C . ASP A 1 273 ? 16.719 4.534 -20.684 1.00 95.88 273 ASP A C 1
ATOM 2125 O O . ASP A 1 273 ? 17.607 5.043 -21.371 1.00 95.88 273 ASP A O 1
ATOM 2129 N N . HIS A 1 274 ? 16.270 5.155 -19.587 1.00 96.81 274 HIS A N 1
ATOM 2130 C CA . HIS A 1 274 ? 16.713 6.483 -19.175 1.00 96.81 274 HIS A CA 1
ATOM 2131 C C . HIS A 1 274 ? 18.066 6.455 -18.434 1.00 96.81 274 HIS A C 1
ATOM 2133 O O . HIS A 1 274 ? 18.211 5.793 -17.410 1.00 96.81 274 HIS A O 1
ATOM 2139 N N . ASP A 1 275 ? 19.030 7.291 -18.847 1.00 96.50 275 ASP A N 1
ATOM 2140 C CA . ASP A 1 275 ? 20.413 7.337 -18.311 1.00 96.50 275 ASP A CA 1
ATOM 2141 C C . ASP A 1 275 ? 20.528 7.536 -16.781 1.00 96.50 275 ASP A C 1
ATOM 2143 O O . ASP A 1 275 ? 21.566 7.249 -16.181 1.00 96.50 275 ASP A O 1
ATOM 2147 N N . ARG A 1 276 ? 19.485 8.076 -16.136 1.00 95.75 276 ARG A N 1
ATOM 2148 C CA . ARG A 1 276 ? 19.419 8.260 -14.670 1.00 95.75 276 ARG A CA 1
ATOM 2149 C C . ARG A 1 276 ? 18.982 7.012 -13.895 1.00 95.75 276 ARG A C 1
ATOM 2151 O O . ARG A 1 276 ? 18.976 7.072 -12.671 1.00 95.75 276 ARG A O 1
ATOM 2158 N N . LEU A 1 277 ? 18.609 5.932 -14.576 1.00 97.00 277 LEU A N 1
ATOM 2159 C CA . LEU A 1 277 ? 18.120 4.690 -13.976 1.00 97.00 277 LEU A CA 1
ATOM 2160 C C . LEU A 1 277 ? 19.011 3.484 -14.341 1.00 97.00 277 LEU A C 1
ATOM 2162 O O . LEU A 1 277 ? 18.511 2.494 -14.863 1.00 97.00 277 LEU A O 1
ATOM 2166 N N . PRO A 1 278 ? 20.338 3.532 -14.110 1.00 96.44 278 PRO A N 1
ATOM 2167 C CA . PRO A 1 278 ? 21.241 2.448 -14.504 1.00 96.44 278 PRO A CA 1
ATOM 2168 C C . PRO A 1 278 ? 20.984 1.102 -13.808 1.00 96.44 278 PRO A C 1
ATOM 2170 O O . PRO A 1 278 ? 21.471 0.091 -14.307 1.00 96.44 278 PRO A O 1
ATOM 2173 N N . ALA A 1 279 ? 20.281 1.087 -12.670 1.00 95.06 279 ALA A N 1
ATOM 2174 C CA . ALA A 1 279 ? 19.902 -0.128 -11.946 1.00 95.06 279 ALA A CA 1
ATOM 2175 C C . ALA A 1 279 ? 18.493 -0.633 -12.302 1.00 95.06 279 ALA A C 1
ATOM 2177 O O . ALA A 1 279 ? 18.006 -1.567 -11.678 1.00 95.06 279 ALA A O 1
ATOM 2178 N N . VAL A 1 280 ? 17.813 0.009 -13.257 1.00 95.75 280 VAL A N 1
ATOM 2179 C CA . VAL A 1 280 ? 16.471 -0.381 -13.695 1.00 95.75 280 VAL A CA 1
ATOM 2180 C C . VAL A 1 280 ? 16.565 -0.925 -15.108 1.00 95.75 280 VAL A C 1
ATOM 2182 O O . VAL A 1 280 ? 17.032 -0.250 -16.022 1.00 95.75 280 VAL A O 1
ATOM 2185 N N . ASP A 1 281 ? 16.076 -2.139 -15.298 1.00 94.50 281 ASP A N 1
ATOM 2186 C CA . ASP A 1 281 ? 15.910 -2.762 -16.604 1.00 94.50 281 ASP A CA 1
ATOM 2187 C C . ASP A 1 281 ? 14.439 -3.133 -16.854 1.00 94.50 281 ASP A C 1
ATOM 2189 O O . ASP A 1 281 ? 13.540 -2.789 -16.087 1.00 94.50 281 ASP A O 1
ATOM 2193 N N . GLN A 1 282 ? 14.162 -3.829 -17.956 1.00 94.06 282 GLN A N 1
ATOM 2194 C CA . GLN A 1 282 ? 12.799 -4.266 -18.259 1.00 94.06 282 GLN A CA 1
ATOM 2195 C C . GLN A 1 282 ? 12.237 -5.227 -17.193 1.00 94.06 282 GLN A C 1
ATOM 2197 O O . GLN A 1 282 ? 11.039 -5.188 -16.930 1.00 94.06 282 GLN A O 1
ATOM 2202 N N . ALA A 1 283 ? 13.080 -6.072 -16.590 1.00 91.88 283 ALA A N 1
ATOM 2203 C CA . ALA A 1 283 ? 12.673 -7.054 -15.583 1.00 91.88 283 ALA A CA 1
ATOM 2204 C C . ALA A 1 283 ? 12.439 -6.427 -14.198 1.00 91.88 283 ALA A C 1
ATOM 2206 O O . ALA A 1 283 ? 11.894 -7.075 -13.311 1.00 91.88 283 ALA A O 1
ATOM 2207 N N . SER A 1 284 ? 12.832 -5.166 -14.025 1.00 93.38 284 SER A N 1
ATOM 2208 C CA . SER A 1 284 ? 12.589 -4.369 -12.823 1.00 93.38 284 SER A CA 1
ATOM 2209 C C . SER A 1 284 ? 11.138 -3.873 -12.717 1.00 93.38 284 SER A C 1
ATOM 2211 O O . SER A 1 284 ? 10.719 -3.413 -11.661 1.00 93.38 284 SER A O 1
ATOM 2213 N N . LEU A 1 285 ? 10.376 -3.933 -13.812 1.00 94.50 285 LEU A N 1
ATOM 2214 C CA . LEU A 1 285 ? 8.980 -3.501 -13.887 1.00 94.50 285 LEU A CA 1
ATOM 2215 C C . LEU A 1 285 ? 8.014 -4.690 -13.771 1.00 94.50 285 LEU A C 1
ATOM 2217 O O . LEU A 1 285 ? 8.439 -5.843 -13.758 1.00 94.50 285 LEU A O 1
ATOM 2221 N N . VAL A 1 286 ? 6.702 -4.412 -13.754 1.00 93.31 286 VAL A N 1
ATOM 2222 C CA . VAL A 1 286 ? 5.662 -5.450 -13.902 1.00 93.31 286 VAL A CA 1
ATOM 2223 C C . VAL A 1 286 ? 5.994 -6.372 -15.082 1.00 93.31 286 VAL A C 1
ATOM 2225 O O . VAL A 1 286 ? 6.332 -5.896 -16.169 1.00 93.31 286 VAL A O 1
ATOM 2228 N N . ASP A 1 287 ? 5.851 -7.678 -14.841 1.00 91.62 287 ASP A N 1
ATOM 2229 C CA . ASP A 1 287 ? 6.238 -8.773 -15.734 1.00 91.62 287 ASP A CA 1
ATOM 2230 C C . ASP A 1 287 ? 5.783 -8.575 -17.191 1.00 91.62 287 ASP A C 1
ATOM 2232 O O . ASP A 1 287 ? 4.667 -8.121 -17.474 1.00 91.62 287 ASP A O 1
ATOM 2236 N N . ASP A 1 288 ? 6.643 -8.940 -18.145 1.00 89.75 288 ASP A N 1
ATOM 2237 C CA . ASP A 1 288 ? 6.391 -8.716 -19.566 1.00 89.75 288 ASP A CA 1
ATOM 2238 C C . ASP A 1 288 ? 5.180 -9.495 -20.106 1.00 89.75 288 ASP A C 1
ATOM 2240 O O . ASP A 1 288 ? 4.525 -9.025 -21.039 1.00 89.75 288 ASP A O 1
ATOM 2244 N N . ALA A 1 289 ? 4.796 -10.603 -19.465 1.00 89.81 289 ALA A N 1
ATOM 2245 C CA . ALA A 1 289 ? 3.579 -11.347 -19.768 1.00 89.81 289 ALA A CA 1
ATOM 2246 C C . ALA A 1 289 ? 2.301 -10.570 -19.416 1.00 89.81 289 ALA A C 1
ATOM 2248 O O . ALA A 1 289 ? 1.226 -10.886 -19.933 1.00 89.81 289 ALA A O 1
ATOM 2249 N N . LEU A 1 290 ? 2.404 -9.560 -18.549 1.00 89.56 290 LEU A N 1
ATOM 2250 C CA . LEU A 1 290 ? 1.310 -8.677 -18.160 1.00 89.56 290 LEU A CA 1
ATOM 2251 C C . LEU A 1 290 ? 1.381 -7.303 -18.827 1.00 89.56 290 LEU A C 1
ATOM 2253 O O . LEU A 1 290 ? 0.423 -6.544 -18.684 1.00 89.56 290 LEU A O 1
ATOM 2257 N N . THR A 1 291 ? 2.443 -6.969 -19.568 1.00 89.12 291 THR A N 1
ATOM 2258 C CA . THR A 1 291 ? 2.610 -5.633 -20.161 1.00 89.12 291 THR A CA 1
ATOM 2259 C C . THR A 1 291 ? 2.386 -5.574 -21.676 1.00 89.12 291 THR A C 1
ATOM 2261 O O . THR A 1 291 ? 2.512 -6.544 -22.418 1.00 89.12 291 THR A O 1
ATOM 2264 N N . ILE A 1 292 ? 2.044 -4.380 -22.155 1.00 88.62 292 ILE A N 1
ATOM 2265 C CA . ILE A 1 292 ? 2.014 -3.978 -23.563 1.00 88.62 292 ILE A CA 1
ATOM 2266 C C . ILE A 1 292 ? 2.845 -2.707 -23.741 1.00 88.62 292 ILE A C 1
ATOM 2268 O O . ILE A 1 292 ? 2.985 -1.903 -22.816 1.00 88.62 292 ILE A O 1
ATOM 2272 N N . ARG A 1 293 ? 3.379 -2.480 -24.943 1.00 85.75 293 ARG A N 1
ATOM 2273 C CA . ARG A 1 293 ? 4.305 -1.360 -25.171 1.00 85.75 293 ARG A CA 1
ATOM 2274 C C . ARG A 1 293 ? 3.630 -0.004 -25.165 1.00 85.75 293 ARG A C 1
ATOM 2276 O O . ARG A 1 293 ? 4.228 0.963 -24.732 1.00 85.75 293 ARG A O 1
ATOM 2283 N N . SER A 1 294 ? 2.407 0.087 -25.676 1.00 81.06 294 SER A N 1
ATOM 2284 C CA . SER A 1 294 ? 1.702 1.364 -25.756 1.00 81.06 294 SER A CA 1
ATOM 2285 C C . SER A 1 294 ? 0.193 1.180 -25.729 1.00 81.06 294 SER A C 1
ATOM 2287 O O . SER A 1 294 ? -0.339 0.142 -26.126 1.00 81.06 294 SER A O 1
ATOM 2289 N N . PHE A 1 295 ? -0.532 2.245 -25.387 1.00 78.62 295 PHE A N 1
ATOM 2290 C CA . PHE A 1 295 ? -1.996 2.268 -25.459 1.00 78.62 295 PHE A CA 1
ATOM 2291 C C . PHE A 1 295 ? -2.565 1.921 -26.846 1.00 78.62 295 PHE A C 1
ATOM 2293 O O . PHE A 1 295 ? -3.723 1.515 -26.954 1.00 78.62 295 PHE A O 1
ATOM 2300 N N . ALA A 1 296 ? -1.786 2.069 -27.925 1.00 74.56 296 ALA A N 1
ATOM 2301 C CA . ALA A 1 296 ? -2.226 1.667 -29.259 1.00 74.56 296 ALA A CA 1
ATOM 2302 C C . ALA A 1 296 ? -2.474 0.149 -29.354 1.00 74.56 296 ALA A C 1
ATOM 2304 O O . ALA A 1 296 ? -3.364 -0.277 -30.096 1.00 74.56 296 ALA A O 1
ATOM 2305 N N . GLU A 1 297 ? -1.741 -0.644 -28.571 1.00 75.44 297 GLU A N 1
ATOM 2306 C CA . GLU A 1 297 ? -1.827 -2.106 -28.528 1.00 75.44 297 GLU A CA 1
ATOM 2307 C C . GLU A 1 297 ? -3.049 -2.599 -27.739 1.00 75.44 297 GLU A C 1
ATOM 2309 O O . GLU A 1 297 ? -3.561 -3.677 -28.028 1.00 75.44 297 GLU A O 1
ATOM 2314 N N . VAL A 1 298 ? -3.641 -1.763 -26.869 1.00 73.25 298 VAL A N 1
ATOM 2315 C CA . VAL A 1 298 ? -4.907 -2.061 -26.155 1.00 73.25 298 VAL A CA 1
ATOM 2316 C C . VAL A 1 298 ? -6.055 -2.376 -27.118 1.00 73.25 298 VAL A C 1
ATOM 2318 O O . VAL A 1 298 ? -7.017 -3.044 -26.755 1.00 73.25 298 VAL A O 1
ATOM 2321 N N . ARG A 1 299 ? -5.983 -1.929 -28.379 1.00 74.12 299 ARG A N 1
ATOM 2322 C CA . ARG A 1 299 ? -6.993 -2.259 -29.403 1.00 74.12 299 ARG A CA 1
ATOM 2323 C C . ARG A 1 299 ? -7.010 -3.743 -29.775 1.00 74.12 299 ARG A C 1
ATOM 2325 O O . ARG A 1 299 ? -7.945 -4.196 -30.435 1.00 74.12 299 ARG A O 1
ATOM 2332 N N . SER A 1 300 ? -5.971 -4.486 -29.426 1.00 70.81 300 SER A N 1
ATOM 2333 C CA . SER A 1 300 ? -5.855 -5.929 -29.614 1.00 70.81 300 SER A CA 1
ATOM 2334 C C . SER A 1 300 ? -5.055 -6.488 -28.435 1.00 70.81 300 SER A C 1
ATOM 2336 O O . SER A 1 300 ? -3.905 -6.880 -28.623 1.00 70.81 300 SER A O 1
ATOM 2338 N N . PRO A 1 301 ? -5.637 -6.449 -27.219 1.00 69.12 301 PRO A N 1
ATOM 2339 C CA . PRO A 1 301 ? -4.911 -6.790 -26.009 1.00 69.12 301 PRO A CA 1
ATOM 2340 C C . PRO A 1 301 ? -4.553 -8.284 -26.022 1.00 69.12 301 PRO A C 1
ATOM 2342 O O . PRO A 1 301 ? -5.283 -9.075 -26.639 1.00 69.12 301 PRO A O 1
ATOM 2345 N N . PRO A 1 302 ? -3.464 -8.686 -25.344 1.00 75.31 302 PRO A N 1
ATOM 2346 C CA . PRO A 1 302 ? -3.126 -10.094 -25.187 1.00 75.31 302 PRO A CA 1
ATOM 2347 C C . PRO A 1 302 ? -4.307 -10.865 -24.588 1.00 75.31 302 PRO A C 1
ATOM 2349 O O . PRO A 1 302 ? -4.985 -10.393 -23.675 1.00 75.31 302 PRO A O 1
ATOM 2352 N N . THR A 1 303 ? -4.598 -12.043 -25.136 1.00 76.44 303 THR A N 1
ATOM 2353 C CA . THR A 1 303 ? -5.734 -12.873 -24.690 1.00 76.44 303 THR A CA 1
ATOM 2354 C C . THR A 1 303 ? -5.336 -13.918 -23.654 1.00 76.44 303 THR A C 1
ATOM 2356 O O . THR A 1 303 ? -6.192 -14.567 -23.061 1.00 76.44 303 THR A O 1
ATOM 2359 N N . ASP A 1 304 ? -4.038 -14.107 -23.477 1.00 82.81 304 ASP A N 1
ATOM 2360 C CA . ASP A 1 304 ? -3.378 -15.123 -22.668 1.00 82.81 304 ASP A CA 1
ATOM 2361 C C . ASP A 1 304 ? -2.694 -14.530 -21.430 1.00 82.81 304 ASP A C 1
ATOM 2363 O O . ASP A 1 304 ? -1.788 -15.148 -20.881 1.00 82.81 304 ASP A O 1
ATOM 2367 N N . LEU A 1 305 ? -3.173 -13.371 -20.958 1.00 84.62 305 LEU A N 1
ATOM 2368 C CA . LEU A 1 305 ? -2.707 -12.773 -19.707 1.00 84.62 305 LEU A CA 1
ATOM 2369 C C . LEU A 1 305 ? -2.849 -13.780 -18.549 1.00 84.62 305 LEU A C 1
ATOM 2371 O O . LEU A 1 305 ? -3.949 -14.351 -18.386 1.00 84.62 305 LEU A O 1
ATOM 2375 N N . PRO A 1 306 ? -1.775 -13.986 -17.758 1.00 86.00 306 PRO A N 1
ATOM 2376 C CA . PRO A 1 306 ? -1.812 -14.772 -16.535 1.00 86.00 306 PRO A CA 1
ATOM 2377 C C . PRO A 1 306 ? -2.954 -14.355 -15.608 1.00 86.00 306 PRO A C 1
ATOM 2379 O O . PRO A 1 306 ? -3.451 -13.225 -15.647 1.00 86.00 306 PRO A O 1
ATOM 2382 N N . LEU A 1 307 ? -3.394 -15.301 -14.781 1.00 83.12 307 LEU A N 1
ATOM 2383 C CA . LEU A 1 307 ? -4.221 -14.954 -13.637 1.00 83.12 307 LEU A CA 1
ATOM 2384 C C . LEU A 1 307 ? -3.352 -14.272 -12.583 1.00 83.12 307 LEU A C 1
ATOM 2386 O O . LEU A 1 307 ? -2.150 -14.493 -12.504 1.00 83.12 307 LEU A O 1
ATOM 2390 N N . ARG A 1 308 ? -4.008 -13.421 -11.809 1.00 85.25 308 ARG A N 1
ATOM 2391 C CA . ARG A 1 308 ? -3.456 -12.735 -10.651 1.00 85.25 308 ARG A CA 1
ATOM 2392 C C . ARG A 1 308 ? -3.423 -13.744 -9.492 1.00 85.25 308 ARG A C 1
ATOM 2394 O O . ARG A 1 308 ? -4.424 -14.430 -9.281 1.00 85.25 308 ARG A O 1
ATOM 2401 N N . GLU A 1 309 ? -2.309 -13.859 -8.775 1.00 87.88 309 GLU A N 1
ATOM 2402 C CA . GLU A 1 309 ? -2.065 -14.883 -7.737 1.00 87.88 309 GLU A CA 1
ATOM 2403 C C . GLU A 1 309 ? -1.280 -14.287 -6.556 1.00 87.88 309 GLU A C 1
ATOM 2405 O O . GLU A 1 309 ? -0.555 -13.306 -6.727 1.00 87.88 309 GLU A O 1
ATOM 2410 N N . THR A 1 310 ? -1.430 -14.847 -5.348 1.00 89.44 310 THR A N 1
ATOM 2411 C CA . THR A 1 310 ? -0.682 -14.400 -4.155 1.00 89.44 310 THR A CA 1
ATOM 2412 C C . THR A 1 310 ? 0.801 -14.700 -4.302 1.00 89.44 310 THR A C 1
ATOM 2414 O O . THR A 1 310 ? 1.184 -15.829 -4.597 1.00 89.44 310 THR A O 1
ATOM 2417 N N . GLY A 1 311 ? 1.619 -13.671 -4.094 1.00 91.19 311 GLY A N 1
ATOM 2418 C CA . GLY A 1 311 ? 3.067 -13.764 -4.000 1.00 91.19 311 GLY A CA 1
ATOM 2419 C C . GLY A 1 311 ? 3.539 -13.558 -2.565 1.00 91.19 311 GLY A C 1
ATOM 2420 O O . GLY A 1 311 ? 3.082 -14.220 -1.635 1.00 91.19 311 GLY A O 1
ATOM 2421 N N . ILE A 1 312 ? 4.464 -12.616 -2.397 1.00 91.56 312 ILE A N 1
ATOM 2422 C CA . ILE A 1 312 ? 5.097 -12.302 -1.114 1.00 91.56 312 ILE A CA 1
ATOM 2423 C C . ILE A 1 312 ? 4.080 -11.680 -0.148 1.00 91.56 312 ILE A C 1
ATOM 2425 O O . ILE A 1 312 ? 3.258 -10.844 -0.533 1.00 91.56 312 ILE A O 1
ATOM 2429 N N . THR A 1 313 ? 4.173 -12.060 1.127 1.00 93.75 313 THR A N 1
ATOM 2430 C CA . THR A 1 313 ? 3.373 -11.475 2.214 1.00 93.75 313 THR A CA 1
ATOM 2431 C C . THR A 1 313 ? 4.261 -10.651 3.136 1.00 93.75 313 THR A C 1
ATOM 2433 O O . THR A 1 313 ? 5.361 -11.073 3.474 1.00 93.75 313 THR A O 1
ATOM 2436 N N . PHE A 1 314 ? 3.803 -9.472 3.550 1.00 95.50 314 PHE A N 1
ATOM 2437 C CA . PHE A 1 314 ? 4.507 -8.616 4.505 1.00 95.50 314 PHE A CA 1
ATOM 2438 C C . PHE A 1 314 ? 3.797 -8.635 5.849 1.00 95.50 314 PHE A C 1
ATOM 2440 O O . PHE A 1 314 ? 2.594 -8.381 5.917 1.00 95.50 314 PHE A O 1
ATOM 2447 N N . GLU A 1 315 ? 4.552 -8.853 6.923 1.00 95.62 315 GLU A N 1
ATOM 2448 C CA . GLU A 1 315 ? 4.030 -8.832 8.287 1.00 95.62 315 GLU A CA 1
ATOM 2449 C C . GLU A 1 315 ? 4.968 -8.161 9.281 1.00 95.62 315 GLU A C 1
ATOM 2451 O O . GLU A 1 315 ? 6.184 -8.141 9.108 1.00 95.62 315 GLU A O 1
ATOM 2456 N N . HIS A 1 316 ? 4.390 -7.623 10.355 1.00 96.38 316 HIS A N 1
ATOM 2457 C CA . HIS A 1 316 ? 5.172 -7.024 11.425 1.00 96.38 316 HIS A CA 1
ATOM 2458 C C . HIS A 1 316 ? 6.116 -8.059 12.044 1.00 96.38 316 HIS A C 1
ATOM 2460 O O . HIS A 1 316 ? 5.694 -9.178 12.356 1.00 96.38 316 HIS A O 1
ATOM 2466 N N . VAL A 1 317 ? 7.372 -7.659 12.258 1.00 95.19 317 VAL A N 1
ATOM 2467 C CA . VAL A 1 317 ? 8.454 -8.524 12.750 1.00 95.19 317 VAL A CA 1
ATOM 2468 C C . VAL A 1 317 ? 8.060 -9.365 13.966 1.00 95.19 317 VAL A C 1
ATOM 2470 O O . VAL A 1 317 ? 8.295 -10.572 13.961 1.00 95.19 317 VAL A O 1
ATOM 2473 N N . ASP A 1 318 ? 7.354 -8.792 14.945 1.00 93.31 318 ASP A N 1
ATOM 2474 C CA . ASP A 1 318 ? 6.940 -9.535 16.140 1.00 93.31 318 ASP A CA 1
ATOM 2475 C C . ASP A 1 318 ? 6.022 -10.725 15.805 1.00 93.31 318 ASP A C 1
ATOM 2477 O O . ASP A 1 318 ? 6.098 -11.761 16.462 1.00 93.31 318 ASP A O 1
ATOM 2481 N N . ARG A 1 319 ? 5.151 -10.628 14.789 1.00 90.88 319 ARG A N 1
ATOM 2482 C CA . ARG A 1 319 ? 4.271 -11.753 14.410 1.00 90.88 319 ARG A CA 1
ATOM 2483 C C . ARG A 1 319 ? 5.037 -12.860 13.707 1.00 90.88 319 ARG A C 1
ATOM 2485 O O . ARG A 1 319 ? 4.800 -14.037 13.981 1.00 90.88 319 ARG A O 1
ATOM 2492 N N . VAL A 1 320 ? 5.984 -12.479 12.853 1.00 90.12 320 VAL A N 1
ATOM 2493 C CA . VAL A 1 320 ? 6.863 -13.422 12.155 1.00 90.12 320 VAL A CA 1
ATOM 2494 C C . VAL A 1 320 ? 7.732 -14.178 13.163 1.00 90.12 320 VAL A C 1
ATOM 2496 O O . VAL A 1 320 ? 7.790 -15.405 13.129 1.00 90.12 320 VAL A O 1
ATOM 2499 N N . GLU A 1 321 ? 8.354 -13.472 14.111 1.00 88.75 321 GLU A N 1
ATOM 2500 C CA . GLU A 1 321 ? 9.232 -14.077 15.120 1.00 88.75 321 GLU A CA 1
ATOM 2501 C C . GLU A 1 321 ? 8.485 -14.966 16.125 1.00 88.75 321 GLU A C 1
ATOM 2503 O O . GLU A 1 321 ? 9.020 -15.993 16.555 1.00 88.75 321 GLU A O 1
ATOM 2508 N N . ASN A 1 322 ? 7.245 -14.611 16.480 1.00 87.12 322 ASN A N 1
ATOM 2509 C CA . ASN A 1 322 ? 6.406 -15.419 17.371 1.00 87.12 322 ASN A CA 1
ATOM 2510 C C . ASN A 1 322 ? 5.743 -16.616 16.664 1.00 87.12 322 ASN A C 1
ATOM 2512 O O . ASN A 1 322 ? 5.259 -17.528 17.337 1.00 87.12 322 ASN A O 1
ATOM 2516 N N . GLY A 1 323 ? 5.767 -16.657 15.326 1.00 80.38 323 GLY A N 1
ATOM 2517 C CA . GLY A 1 323 ? 5.123 -17.704 14.529 1.00 80.38 323 GLY A CA 1
ATOM 2518 C C . GLY A 1 323 ? 3.599 -17.575 14.449 1.00 80.38 323 GLY A C 1
ATOM 2519 O O . GLY A 1 323 ? 2.928 -18.559 14.143 1.00 80.38 323 GLY A O 1
ATOM 2520 N N . ASP A 1 324 ? 3.072 -16.381 14.729 1.00 77.25 324 ASP A N 1
ATOM 2521 C CA . ASP A 1 324 ? 1.643 -16.046 14.668 1.00 77.25 324 ASP A CA 1
ATOM 2522 C C . ASP A 1 324 ? 1.232 -15.473 13.297 1.00 77.25 324 ASP A C 1
ATOM 2524 O O . ASP A 1 324 ? 0.056 -15.186 13.070 1.00 77.25 324 ASP A O 1
ATOM 2528 N N . GLY A 1 325 ? 2.200 -15.278 12.398 1.00 66.69 325 GLY A N 1
ATOM 2529 C CA . GLY A 1 325 ? 1.977 -14.732 11.064 1.00 66.69 325 GLY A CA 1
ATOM 2530 C C . GLY A 1 325 ? 1.487 -15.729 10.015 1.00 66.69 325 GLY A C 1
ATOM 2531 O O . GLY A 1 325 ? 1.373 -16.933 10.269 1.00 66.69 325 GLY A O 1
ATOM 2532 N N . ALA A 1 326 ? 1.216 -15.232 8.808 1.00 67.06 326 ALA A N 1
ATOM 2533 C CA . ALA A 1 326 ? 0.900 -16.035 7.636 1.00 67.06 326 ALA A CA 1
ATOM 2534 C C . ALA A 1 326 ? 1.973 -17.114 7.435 1.00 67.06 326 ALA A C 1
ATOM 2536 O O . ALA A 1 326 ? 3.170 -16.839 7.303 1.00 67.06 326 ALA A O 1
ATOM 2537 N N . ALA A 1 327 ? 1.533 -18.372 7.454 1.00 54.50 327 ALA A N 1
ATOM 2538 C CA . ALA A 1 327 ? 2.409 -19.526 7.347 1.00 54.50 327 ALA A CA 1
ATOM 2539 C C . ALA A 1 327 ? 2.931 -19.664 5.906 1.00 54.50 327 ALA A C 1
ATOM 2541 O O . ALA A 1 327 ? 2.212 -20.153 5.036 1.00 54.50 327 ALA A O 1
ATOM 2542 N N . GLY A 1 328 ? 4.184 -19.279 5.663 1.00 63.91 328 GLY A N 1
ATOM 2543 C CA . GLY A 1 328 ? 4.837 -19.445 4.364 1.00 63.91 328 GLY A CA 1
ATOM 2544 C C . GLY A 1 328 ? 6.318 -19.074 4.392 1.00 63.91 328 GLY A C 1
ATOM 2545 O O . GLY A 1 328 ? 6.739 -18.249 5.199 1.00 63.91 328 GLY A O 1
ATOM 2546 N N . ASP A 1 329 ? 7.105 -19.689 3.506 1.00 67.81 329 ASP A N 1
ATOM 2547 C CA . ASP A 1 329 ? 8.524 -19.346 3.307 1.00 67.81 329 ASP A CA 1
ATOM 2548 C C . ASP A 1 329 ? 8.692 -17.964 2.624 1.00 67.81 329 ASP A C 1
ATOM 2550 O O . ASP A 1 329 ? 9.782 -17.399 2.644 1.00 67.81 329 ASP A O 1
ATOM 2554 N N . ASP A 1 330 ? 7.603 -17.397 2.085 1.00 83.06 330 ASP A N 1
ATOM 2555 C CA . ASP A 1 330 ? 7.557 -16.128 1.341 1.00 83.06 330 ASP A CA 1
ATOM 2556 C C . ASP A 1 330 ? 7.100 -14.926 2.199 1.00 83.06 330 ASP A C 1
ATOM 2558 O O . ASP A 1 330 ? 6.665 -13.898 1.670 1.00 83.06 330 ASP A O 1
ATOM 2562 N N . THR A 1 331 ? 7.163 -15.042 3.531 1.00 91.19 331 THR A N 1
ATOM 2563 C CA . THR A 1 331 ? 6.810 -13.949 4.450 1.00 91.19 331 THR A CA 1
ATOM 2564 C C . THR A 1 331 ? 8.018 -13.052 4.726 1.00 91.19 331 THR A C 1
ATOM 2566 O O . THR A 1 331 ? 9.040 -13.487 5.258 1.00 91.19 331 THR A O 1
ATOM 2569 N N . VAL A 1 332 ? 7.882 -11.765 4.411 1.00 92.44 332 VAL A N 1
ATOM 2570 C CA . VAL A 1 332 ? 8.861 -10.710 4.676 1.00 92.44 332 VAL A CA 1
ATOM 2571 C C . VAL A 1 332 ? 8.456 -9.945 5.936 1.00 92.44 332 VAL A C 1
ATOM 2573 O O . VAL A 1 332 ? 7.355 -9.405 6.034 1.00 92.44 332 VAL A O 1
ATOM 2576 N N . ALA A 1 333 ? 9.364 -9.881 6.909 1.00 94.75 333 ALA A N 1
ATOM 2577 C CA . ALA A 1 333 ? 9.171 -9.073 8.107 1.00 94.75 333 ALA A CA 1
ATOM 2578 C C . ALA A 1 333 ? 9.392 -7.581 7.803 1.00 94.75 333 ALA A C 1
ATOM 2580 O O . ALA A 1 333 ? 10.373 -7.231 7.145 1.00 94.75 333 ALA A O 1
ATOM 2581 N N . TYR A 1 334 ? 8.521 -6.713 8.322 1.00 97.12 334 TYR A N 1
ATOM 2582 C CA . TYR A 1 334 ? 8.701 -5.260 8.306 1.00 97.12 334 TYR A CA 1
ATOM 2583 C C . TYR A 1 334 ? 8.779 -4.660 9.710 1.00 97.12 334 TYR A C 1
ATOM 2585 O O . TYR A 1 334 ? 8.205 -5.182 10.673 1.00 97.12 334 TYR A O 1
ATOM 2593 N N . ASP A 1 335 ? 9.448 -3.511 9.785 1.00 97.44 335 ASP A N 1
ATOM 2594 C CA . ASP A 1 335 ? 9.534 -2.681 10.984 1.00 97.44 335 ASP A CA 1
ATOM 2595 C C . ASP A 1 335 ? 8.424 -1.620 11.017 1.00 97.44 335 ASP A C 1
ATOM 2597 O O . ASP A 1 335 ? 8.048 -1.052 9.984 1.00 97.44 335 ASP A O 1
ATOM 2601 N N . LEU A 1 336 ? 7.937 -1.314 12.222 1.00 98.25 336 LEU A N 1
ATOM 2602 C CA . LEU A 1 336 ? 7.092 -0.149 12.482 1.00 98.25 336 LEU A CA 1
ATOM 2603 C C . LEU A 1 336 ? 7.951 1.072 12.827 1.00 98.25 336 LEU A C 1
ATOM 2605 O O . LEU A 1 336 ? 8.833 1.004 13.686 1.00 98.25 336 LEU A O 1
ATOM 2609 N N . VAL A 1 337 ? 7.666 2.204 12.185 1.00 98.00 337 VAL A N 1
ATOM 2610 C CA . VAL A 1 337 ? 8.363 3.477 12.412 1.00 98.00 337 VAL A CA 1
ATOM 2611 C C . VAL A 1 337 ? 7.349 4.576 12.711 1.00 98.00 337 VAL A C 1
ATOM 2613 O O . VAL A 1 337 ? 6.387 4.736 11.975 1.00 98.00 337 VAL A O 1
ATOM 2616 N N . ASP A 1 338 ? 7.570 5.328 13.780 1.00 91.81 338 ASP A N 1
ATOM 2617 C CA . ASP A 1 338 ? 6.801 6.538 14.110 1.00 91.81 338 ASP A CA 1
ATOM 2618 C C . ASP A 1 338 ? 7.260 7.737 13.257 1.00 91.81 338 ASP A C 1
ATOM 2620 O O . ASP A 1 338 ? 8.500 7.911 13.109 1.00 91.81 338 ASP A O 1
#

Secondary structure (DSSP, 8-state):
------PPPPPPPP--HHHHHHHHT--------------PPPPPPEEEPPHHHHHHHHHHHPPEEEEETT-------SGGGEEEETTEEEE-HHHHHHHHHHHHHHH---TTSPPPPSS-EEEEEEEEETTSSEEEEEEEEEEEEE--TT--EEEEEEEEEEEEETTTTEEEEEEE--S-TTS--SEEES--TTPPPEE-PPTTT----B--SS-TT---SS--TTPPPS--SS---SGGGGGTSPPPSS--GGG----PEEPPEETTEEGGGSTT-TT--GGGSS-GGGEES-TTGGGS--S-PPPP-EEEEEEEHHHHHHT-S--STTEEEEEEE-